Protein AF-A0A8H7VCM9-F1 (afdb_monomer)

InterPro domains:
  IPR021109 Aspartic peptidase domain superfamily [G3DSA:2.40.70.10] (109-205)
  IPR021109 Aspartic peptidase domain superfamily [SSF50630] (111-203)

Sequence (205 aa):
MQLQPA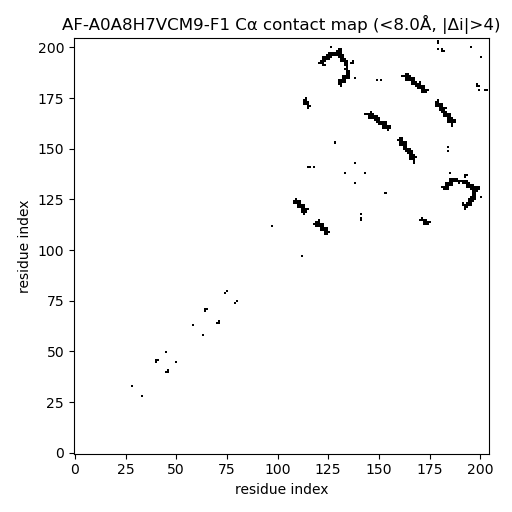KPQSIKLPSTQTKPTESQKMVPVNEQACNAIQEIIKSLKYSLTEDVTNRKENITIGQLLKTNPRMHGNLIKHKIQSYLIEPTKSGFSLADLNIANNHENLFNTTCAKIIIDNKAIHCLIDCGPSECILNRKTKEILGLKIDSSSNTIFKLGNNSTAASLVILYNVAITIRNVTIPINAEVLETNPMRLIIGNNWLQKAS

pLDDT: mean 71.73, std 19.61, range [32.44, 94.56]

Mean predicted aligned error: 20.58 Å

Foldseek 3Di:
DDDDDDDDDDDDDDDDDDDDDDPPDPDPDPVVVVVVVVVVCVVVVHDPVCCVVVPDDPDDVVVVCVVPVVVVVVCVVVPPDPPPPPPPCPPDDPVNDCPPPDDDDPDPADWDWKDWLNDIFIEGEDAPDAFKEAEPVLCVVSVADFDAAFQDWDQDPVRDIWGFGGKGFQGFIDDPPDTDGGIYTYTHDDPGRMYHYPRVVVVVD

Radius of gyration: 34.15 Å; Cα contacts (8 Å, |Δi|>4): 227; chains: 1; bounding box: 73×41×102 Å

Solvent-accessible surface area (backbone atoms only — not comparable to full-atom values): 13102 Å² total; per-residue (Å²): 143,85,84,86,86,87,81,94,76,90,80,86,81,82,93,79,90,78,86,95,84,77,86,77,74,76,74,79,74,58,63,69,59,55,50,52,52,49,52,52,37,57,75,67,70,57,53,67,68,57,50,65,72,68,52,84,75,95,72,54,70,74,58,55,35,70,78,36,63,68,60,43,53,51,46,61,72,66,63,72,64,65,90,69,74,72,77,73,83,62,94,68,54,79,84,73,54,86,77,74,90,59,90,90,68,98,60,101,60,63,64,46,76,39,30,44,92,91,41,77,42,66,26,38,63,41,79,82,44,64,55,21,39,32,14,43,68,45,39,60,74,72,62,63,72,85,70,42,81,35,88,51,70,44,77,44,98,83,78,46,75,46,58,29,59,28,33,35,70,63,47,50,41,30,58,91,90,46,72,49,65,34,58,34,35,25,27,79,81,53,98,50,51,25,36,44,9,36,62,51,52,69,72,73,104

Nearest PDB structures (foldseek):
  4rgh-assembly1_A  TM=8.739E-01  e=6.647E-07  Homo sapiens
  5yq8-assembly2_D  TM=8.054E-01  e=6.256E-07  Leishmania major
  1fmb-assembly1_A  TM=8.100E-01  e=4.910E-06  Equine infectious anemia virus
  4z2z-assembly1_B  TM=6.980E-01  e=1.753E-06  Saccharomyces cerevisiae S288C
  7d66-assembly2_I  TM=8.402E-01  e=2.102E-05  Toxoplasma gondii GT1

Structure (mmCIF, N/CA/C/O backbone):
data_AF-A0A8H7VCM9-F1
#
_entry.id   AF-A0A8H7VCM9-F1
#
loop_
_atom_site.group_PDB
_atom_site.id
_atom_site.type_symbol
_atom_site.label_atom_id
_atom_site.label_alt_id
_atom_site.label_comp_id
_atom_site.label_asym_id
_atom_site.label_entity_id
_atom_site.label_seq_id
_atom_site.pdbx_PDB_ins_code
_atom_site.Cartn_x
_atom_site.Cartn_y
_atom_site.Cartn_z
_atom_site.occupancy
_atom_site.B_iso_or_equiv
_atom_site.auth_seq_id
_atom_site.auth_comp_id
_atom_site.auth_asym_id
_atom_site.auth_atom_id
_atom_site.pdbx_PDB_model_num
ATOM 1 N N . MET A 1 1 ? 53.318 -3.523 21.894 1.00 48.09 1 MET A N 1
ATOM 2 C CA . MET A 1 1 ? 52.182 -2.582 21.970 1.00 48.09 1 MET A CA 1
ATOM 3 C C . MET A 1 1 ? 51.062 -3.136 21.105 1.00 48.09 1 MET A C 1
ATOM 5 O O . MET A 1 1 ? 51.078 -2.944 19.903 1.00 48.09 1 MET A O 1
ATOM 9 N N . GLN A 1 2 ? 50.186 -3.936 21.703 1.00 42.75 2 GLN A N 1
ATOM 10 C CA . GLN A 1 2 ? 48.970 -4.505 21.114 1.00 42.75 2 GLN A CA 1
ATOM 11 C C . GLN A 1 2 ? 48.246 -5.194 22.268 1.00 42.75 2 GLN A C 1
ATOM 13 O O . GLN A 1 2 ? 48.885 -5.991 22.940 1.00 42.75 2 GLN A O 1
ATOM 18 N N . LEU A 1 3 ? 46.979 -4.854 22.502 1.00 36.19 3 LEU A N 1
ATOM 19 C CA . LEU A 1 3 ? 45.968 -5.676 23.178 1.00 36.19 3 LEU A CA 1
ATOM 20 C C . LEU A 1 3 ? 44.610 -4.966 22.983 1.00 36.19 3 LEU A C 1
ATOM 22 O O . LEU A 1 3 ? 44.334 -3.940 23.597 1.00 36.19 3 LEU A O 1
ATOM 26 N N . GLN A 1 4 ? 43.788 -5.492 22.075 1.00 39.44 4 GLN A N 1
ATOM 27 C CA . GLN A 1 4 ? 42.319 -5.449 22.172 1.00 39.44 4 GLN A CA 1
ATOM 28 C C . GLN A 1 4 ? 41.873 -6.777 22.830 1.00 39.44 4 GLN A C 1
ATOM 30 O O . GLN A 1 4 ? 42.702 -7.680 22.951 1.00 39.44 4 GLN A O 1
ATOM 35 N N . PRO A 1 5 ? 40.571 -7.062 23.002 1.00 42.91 5 PRO A N 1
ATOM 36 C CA . PRO A 1 5 ? 39.478 -6.370 23.694 1.00 42.91 5 PRO A CA 1
ATOM 37 C C . PRO A 1 5 ? 38.944 -7.253 24.861 1.00 42.91 5 PRO A C 1
ATOM 39 O O . PRO A 1 5 ? 39.343 -8.408 24.990 1.00 42.91 5 PRO A O 1
ATOM 42 N N . ALA A 1 6 ? 37.990 -6.786 25.680 1.00 39.78 6 ALA A N 1
ATOM 43 C CA . ALA A 1 6 ? 37.261 -7.675 26.602 1.00 39.78 6 ALA A CA 1
ATOM 44 C C . ALA A 1 6 ? 35.741 -7.450 26.552 1.00 39.78 6 ALA A C 1
ATOM 46 O O . ALA A 1 6 ? 35.223 -6.377 26.850 1.00 39.78 6 ALA A O 1
ATOM 47 N N . LYS A 1 7 ? 35.053 -8.515 26.136 1.00 39.66 7 LYS A N 1
ATOM 48 C CA . LYS A 1 7 ? 33.603 -8.706 26.055 1.00 39.66 7 LYS A CA 1
ATOM 49 C C . LYS A 1 7 ? 33.076 -9.123 27.442 1.00 39.66 7 LYS A C 1
ATOM 51 O O . LYS A 1 7 ? 33.754 -9.900 28.112 1.00 39.66 7 LYS A O 1
ATOM 56 N N . PRO A 1 8 ? 31.885 -8.677 27.873 1.00 35.06 8 PRO A N 1
ATOM 57 C CA . PRO A 1 8 ? 31.318 -9.085 29.154 1.00 35.06 8 PRO A CA 1
ATOM 58 C C . PRO A 1 8 ? 30.816 -10.535 29.085 1.00 35.06 8 PRO A C 1
ATOM 60 O O . PRO A 1 8 ? 30.031 -10.887 28.201 1.00 35.06 8 PRO A O 1
ATOM 63 N N . GLN A 1 9 ? 31.258 -11.374 30.023 1.00 37.34 9 GLN A N 1
ATOM 64 C CA . GLN A 1 9 ? 30.723 -12.718 30.246 1.00 37.34 9 GLN A CA 1
ATOM 65 C C . GLN A 1 9 ? 30.039 -12.806 31.615 1.00 37.34 9 GLN A C 1
ATOM 67 O O . GLN A 1 9 ? 30.537 -12.325 32.628 1.00 37.34 9 GLN A O 1
ATOM 72 N N . SER A 1 10 ? 28.857 -13.420 31.580 1.00 37.41 10 SER A N 1
ATOM 73 C CA . SER A 1 10 ? 27.929 -13.678 32.680 1.00 37.41 10 SER A CA 1
ATOM 74 C C . SER A 1 10 ? 28.562 -14.508 33.798 1.00 37.41 10 SER A C 1
ATOM 76 O O . SER A 1 10 ? 29.085 -15.589 33.532 1.00 37.41 10 SER A O 1
ATOM 78 N N . ILE A 1 11 ? 28.358 -14.091 35.049 1.00 36.66 11 ILE A N 1
ATOM 79 C CA . ILE A 1 11 ? 28.570 -14.941 36.224 1.00 36.66 11 ILE A CA 1
ATOM 80 C C . ILE A 1 11 ? 27.226 -15.099 36.946 1.00 36.66 11 ILE A C 1
ATOM 82 O O . ILE A 1 11 ? 26.702 -14.155 37.534 1.00 36.66 11 ILE A O 1
ATOM 86 N N . LYS A 1 12 ? 26.663 -16.312 36.882 1.00 36.72 12 LYS A N 1
ATOM 87 C CA . LYS A 1 12 ? 25.635 -16.796 37.814 1.00 36.72 12 LYS A CA 1
ATOM 88 C C . LYS A 1 12 ? 26.312 -17.077 39.155 1.00 36.72 12 LYS A C 1
ATOM 90 O O . LYS A 1 12 ? 27.324 -17.774 39.169 1.00 36.72 12 LYS A O 1
ATOM 95 N N . LEU A 1 13 ? 25.732 -16.610 40.258 1.00 32.81 13 LEU A N 1
ATOM 96 C CA . LEU A 1 13 ? 26.083 -17.086 41.599 1.00 32.81 13 LEU A CA 1
ATOM 97 C C . LEU A 1 13 ? 24.977 -17.980 42.189 1.00 32.81 13 LEU A C 1
ATOM 99 O O . LEU A 1 13 ? 23.822 -17.880 41.771 1.00 32.81 13 LEU A O 1
ATOM 103 N N . PRO A 1 14 ? 25.347 -18.911 43.086 1.00 33.31 14 PRO A N 1
ATOM 104 C CA . PRO A 1 14 ? 24.722 -20.225 43.207 1.00 33.31 14 PRO A CA 1
ATOM 105 C C . PRO A 1 14 ? 23.557 -20.269 44.195 1.00 33.31 14 PRO A C 1
ATOM 107 O O . PRO A 1 14 ? 23.479 -19.497 45.145 1.00 33.31 14 PRO A O 1
ATOM 110 N N . SER A 1 15 ? 22.698 -21.267 43.998 1.00 36.53 15 SER A N 1
ATOM 111 C CA . SER A 1 15 ? 21.720 -21.748 44.969 1.00 36.53 15 SER A CA 1
ATOM 112 C C . SER A 1 15 ? 22.407 -22.349 46.200 1.00 36.53 15 SER A C 1
ATOM 114 O O . SER A 1 15 ? 23.095 -23.364 46.082 1.00 36.53 15 SER A O 1
ATOM 116 N N . THR A 1 16 ? 22.148 -21.798 47.381 1.00 34.81 16 THR A N 1
ATOM 117 C CA . THR A 1 16 ? 22.455 -22.437 48.666 1.00 34.81 16 THR A CA 1
ATOM 118 C C . THR A 1 16 ? 21.164 -22.709 49.429 1.00 34.81 16 THR A C 1
ATOM 120 O O . THR A 1 16 ? 20.528 -21.810 49.971 1.00 34.81 16 THR A O 1
ATOM 123 N N . GLN A 1 17 ? 20.775 -23.984 49.478 1.00 35.66 17 GLN A N 1
ATOM 124 C CA . GLN A 1 17 ? 19.961 -24.514 50.565 1.00 35.66 17 GLN A CA 1
ATOM 125 C C . GLN A 1 17 ? 20.912 -25.002 51.661 1.00 35.66 17 GLN A C 1
ATOM 127 O O . GLN A 1 17 ? 21.663 -25.947 51.432 1.00 35.66 17 GLN A O 1
ATOM 132 N N . THR A 1 18 ? 20.844 -24.415 52.855 1.00 37.25 18 THR A N 1
ATOM 133 C CA . THR A 1 18 ? 21.385 -25.015 54.084 1.00 37.25 18 THR A CA 1
ATOM 134 C C . THR A 1 18 ? 20.469 -24.713 55.275 1.00 37.25 18 THR A C 1
ATOM 136 O O . THR A 1 18 ? 20.151 -23.564 55.547 1.00 37.25 18 THR A O 1
ATOM 139 N N . LYS A 1 19 ? 20.046 -25.822 55.895 1.00 32.44 19 LYS A N 1
ATOM 140 C CA . LYS A 1 19 ? 19.235 -26.146 57.089 1.00 32.44 19 LYS A CA 1
ATOM 141 C C . LYS A 1 19 ? 18.961 -25.109 58.215 1.00 32.44 19 LYS A C 1
ATOM 143 O O . LYS A 1 19 ? 19.720 -24.168 58.399 1.00 32.44 19 LYS A O 1
ATOM 148 N N . PRO A 1 20 ? 17.900 -25.353 59.027 1.00 42.25 20 PRO A N 1
ATOM 149 C CA . PRO A 1 20 ? 17.363 -24.429 60.028 1.00 42.25 20 PRO A CA 1
ATOM 150 C C . PRO A 1 20 ? 18.008 -24.610 61.409 1.00 42.25 20 PRO A C 1
ATOM 152 O O . PRO A 1 20 ? 18.021 -25.725 61.914 1.00 42.25 20 PRO A O 1
ATOM 155 N N . THR A 1 21 ? 18.487 -23.535 62.038 1.00 33.00 21 THR A N 1
ATOM 156 C CA . THR A 1 21 ? 18.731 -23.348 63.493 1.00 33.00 21 THR A CA 1
ATOM 157 C C . THR A 1 21 ? 19.082 -21.855 63.625 1.00 33.00 21 THR A C 1
ATOM 159 O O . THR A 1 21 ? 19.941 -21.388 62.892 1.00 33.00 21 THR A O 1
ATOM 162 N N . GLU A 1 22 ? 18.376 -20.981 64.341 1.00 34.59 22 GLU A N 1
ATOM 163 C CA . GLU A 1 22 ? 18.205 -20.937 65.792 1.00 34.59 22 GLU A CA 1
ATOM 164 C C . GLU A 1 22 ? 17.117 -19.880 66.084 1.00 34.59 22 GLU A C 1
ATOM 166 O O . GLU A 1 22 ? 17.155 -18.777 65.531 1.00 34.59 22 GLU A O 1
ATOM 171 N N . SER A 1 23 ? 16.110 -20.198 66.903 1.00 41.50 23 SER A N 1
ATOM 172 C CA . SER A 1 23 ? 15.112 -19.213 67.331 1.00 41.50 23 SER A CA 1
ATOM 173 C C . SER A 1 23 ? 15.806 -18.099 68.110 1.00 41.50 23 SER A C 1
ATOM 175 O O . SER A 1 23 ? 16.196 -18.296 69.261 1.00 41.50 23 SER A O 1
ATOM 177 N N . GLN A 1 24 ? 15.925 -16.915 67.509 1.00 50.25 24 GLN A N 1
ATOM 178 C CA . GLN A 1 24 ? 16.230 -15.702 68.255 1.00 50.25 24 GLN A CA 1
ATOM 179 C C . GLN A 1 24 ? 15.126 -15.528 69.304 1.00 50.25 24 GLN A C 1
ATOM 181 O O . GLN A 1 24 ? 13.986 -15.201 68.974 1.00 50.25 24 GLN A O 1
ATOM 186 N N . LYS A 1 25 ? 15.439 -15.808 70.574 1.00 46.53 25 LYS A N 1
ATOM 187 C CA . LYS A 1 25 ? 14.576 -15.423 71.691 1.00 46.53 25 LYS A CA 1
ATOM 188 C C . LYS A 1 25 ? 14.374 -13.913 71.592 1.00 46.53 25 LYS A C 1
ATOM 190 O O . LYS A 1 25 ? 15.347 -13.165 71.662 1.00 46.53 25 LYS A O 1
ATOM 195 N N . MET A 1 26 ? 13.124 -13.478 71.422 1.00 50.16 26 MET A N 1
ATOM 196 C CA . MET A 1 26 ? 12.753 -12.077 71.598 1.00 50.16 26 MET A CA 1
ATOM 197 C C . MET A 1 26 ? 13.264 -11.634 72.969 1.00 50.16 26 MET A C 1
ATOM 199 O O . MET A 1 26 ? 12.915 -12.233 73.987 1.00 50.16 26 MET A O 1
ATOM 203 N N . VAL A 1 27 ? 14.114 -10.610 72.990 1.00 58.62 27 VAL A N 1
ATOM 204 C CA . VAL A 1 27 ? 14.436 -9.895 74.226 1.00 58.62 27 VAL A CA 1
ATOM 205 C C . VAL A 1 27 ? 13.099 -9.442 74.826 1.00 58.62 27 VAL A C 1
ATOM 207 O O . VAL A 1 27 ? 12.282 -8.899 74.074 1.00 58.62 27 VAL A O 1
ATOM 210 N N . PRO A 1 28 ? 12.815 -9.693 76.119 1.00 57.12 28 PRO A N 1
ATOM 211 C CA . PRO A 1 28 ? 11.568 -9.242 76.712 1.00 57.12 28 PRO A CA 1
ATOM 212 C C . PRO A 1 28 ? 11.528 -7.722 76.594 1.00 57.12 28 PRO A C 1
ATOM 214 O O . PRO A 1 28 ? 12.415 -7.019 77.081 1.00 57.12 28 PRO A O 1
ATOM 217 N N . VAL A 1 29 ? 10.526 -7.224 75.873 1.00 61.41 29 VAL A N 1
ATOM 218 C CA . VAL A 1 29 ? 10.267 -5.793 75.765 1.00 61.41 29 VAL A CA 1
ATOM 219 C C . VAL A 1 29 ? 10.076 -5.284 77.188 1.00 61.41 29 VAL A C 1
ATOM 221 O O . VAL A 1 29 ? 9.215 -5.785 77.907 1.00 61.41 29 VAL A O 1
ATOM 224 N N . ASN A 1 30 ? 10.911 -4.336 77.618 1.00 71.19 30 ASN A N 1
ATOM 225 C CA . ASN A 1 30 ? 10.772 -3.731 78.935 1.00 71.19 30 ASN A CA 1
ATOM 226 C C . ASN A 1 30 ? 9.406 -3.027 79.001 1.00 71.19 30 ASN A C 1
ATOM 228 O O . ASN A 1 30 ? 9.209 -1.963 78.410 1.00 71.19 30 ASN A O 1
ATOM 232 N N . GLU A 1 31 ? 8.463 -3.652 79.701 1.00 62.12 31 GLU A N 1
ATOM 233 C CA . GLU A 1 31 ? 7.065 -3.231 79.814 1.00 62.12 31 GLU A CA 1
ATOM 234 C C . GLU A 1 31 ? 6.950 -1.808 80.381 1.00 62.12 31 GLU A C 1
ATOM 236 O O . GLU A 1 31 ? 6.134 -1.011 79.924 1.00 62.12 31 GLU A O 1
ATOM 241 N N . GLN A 1 32 ? 7.851 -1.438 81.297 1.00 64.56 32 GLN A N 1
ATOM 242 C CA . GLN A 1 32 ? 7.912 -0.097 81.884 1.00 64.56 32 GLN A CA 1
ATOM 243 C C . GLN A 1 32 ? 8.332 0.957 80.853 1.00 64.56 32 GLN A C 1
ATOM 245 O O . GLN A 1 32 ? 7.780 2.056 80.835 1.00 64.56 32 GLN A O 1
ATOM 250 N N . ALA A 1 33 ? 9.264 0.618 79.958 1.00 64.69 33 ALA A N 1
ATOM 251 C CA . ALA A 1 33 ? 9.693 1.512 78.886 1.00 64.69 33 ALA A CA 1
ATOM 252 C C . ALA A 1 33 ? 8.594 1.695 77.824 1.00 64.69 33 ALA A C 1
ATOM 254 O O . ALA A 1 33 ? 8.363 2.815 77.375 1.00 64.69 33 ALA A O 1
ATOM 255 N N . CYS A 1 34 ? 7.864 0.630 77.469 1.00 62.62 34 CYS A N 1
ATOM 256 C CA . CYS A 1 34 ? 6.702 0.735 76.577 1.00 62.62 34 CYS A CA 1
ATOM 257 C C . CYS A 1 34 ? 5.580 1.587 77.179 1.00 62.62 34 CYS A C 1
ATOM 259 O O . CYS A 1 34 ? 5.013 2.426 76.479 1.00 62.62 34 CYS A O 1
ATOM 261 N N . ASN A 1 35 ? 5.298 1.427 78.474 1.00 71.62 35 ASN A N 1
ATOM 262 C CA . ASN A 1 35 ? 4.273 2.210 79.163 1.00 71.62 35 ASN A CA 1
ATOM 263 C C . ASN A 1 35 ? 4.664 3.693 79.274 1.00 71.62 35 ASN A C 1
ATOM 265 O O . ASN A 1 35 ? 3.834 4.563 79.019 1.00 71.62 35 ASN A O 1
ATOM 269 N N . ALA A 1 36 ? 5.935 3.999 79.559 1.00 72.75 36 ALA A N 1
ATOM 270 C CA . ALA A 1 36 ? 6.435 5.375 79.583 1.00 72.75 36 ALA A CA 1
ATOM 271 C C . ALA A 1 36 ? 6.352 6.050 78.201 1.00 72.75 36 ALA A C 1
ATOM 273 O O . ALA A 1 36 ? 5.917 7.195 78.093 1.00 72.75 36 ALA A O 1
ATOM 274 N N . ILE A 1 37 ? 6.705 5.331 77.130 1.00 69.00 37 ILE A N 1
ATOM 275 C CA . ILE A 1 37 ? 6.584 5.825 75.750 1.00 69.00 37 ILE A CA 1
ATOM 276 C C . ILE A 1 37 ? 5.112 6.053 75.378 1.00 69.00 37 ILE A C 1
ATOM 278 O O . ILE A 1 37 ? 4.795 7.059 74.746 1.00 69.00 37 ILE A O 1
ATOM 282 N N . GLN A 1 38 ? 4.197 5.174 75.798 1.00 67.75 38 GLN A N 1
ATOM 283 C CA . GLN A 1 38 ? 2.761 5.350 75.557 1.00 67.75 38 GLN A CA 1
ATOM 284 C C . GLN A 1 38 ? 2.190 6.578 76.271 1.00 67.75 38 GLN A C 1
ATOM 286 O O . GLN A 1 38 ? 1.413 7.314 75.668 1.00 67.75 38 GLN A O 1
ATOM 291 N N . GLU A 1 39 ? 2.575 6.831 77.523 1.00 72.44 39 GLU A N 1
ATOM 292 C CA . GLU A 1 39 ? 2.150 8.027 78.263 1.00 72.44 39 GLU A CA 1
ATOM 293 C C . GLU A 1 39 ? 2.667 9.316 77.603 1.00 72.44 39 GLU A C 1
ATOM 295 O O . GLU A 1 39 ? 1.912 10.276 77.435 1.00 72.44 39 GLU A O 1
ATOM 300 N N . ILE A 1 40 ? 3.915 9.312 77.122 1.00 73.25 40 ILE A N 1
ATOM 301 C CA . ILE A 1 40 ? 4.485 10.424 76.348 1.00 73.25 40 ILE A CA 1
ATOM 302 C C . ILE A 1 40 ? 3.693 10.644 75.049 1.00 73.25 40 ILE A C 1
ATOM 304 O O . ILE A 1 40 ? 3.271 11.767 74.780 1.00 73.25 40 ILE A O 1
ATOM 308 N N . ILE A 1 41 ? 3.408 9.591 74.274 1.00 65.31 41 ILE A N 1
ATOM 309 C CA . ILE A 1 41 ? 2.606 9.678 73.038 1.00 65.31 41 ILE A CA 1
ATOM 310 C C . ILE A 1 41 ? 1.195 10.229 73.315 1.00 65.31 41 ILE A C 1
ATOM 312 O O . ILE A 1 41 ? 0.727 11.106 72.584 1.00 65.31 41 ILE A O 1
ATOM 316 N N . LYS A 1 42 ? 0.536 9.778 74.393 1.00 70.06 42 LYS A N 1
ATOM 317 C CA . LYS A 1 42 ? -0.775 10.301 74.819 1.00 70.06 42 LYS A CA 1
ATOM 318 C C . LYS A 1 42 ? -0.698 11.787 75.180 1.00 70.06 42 LYS A C 1
ATOM 320 O O . LYS A 1 42 ? -1.555 12.557 74.750 1.00 70.06 42 LYS A O 1
ATOM 325 N N . SER A 1 43 ? 0.333 12.204 75.922 1.00 75.19 43 SER A N 1
ATOM 326 C CA . SER A 1 43 ? 0.547 13.613 76.290 1.00 75.19 43 SER A CA 1
ATOM 327 C C . SER A 1 43 ? 0.801 14.519 75.080 1.00 75.19 43 SER A C 1
ATOM 329 O O . SER A 1 43 ? 0.347 15.661 75.053 1.00 75.19 43 SER A O 1
ATOM 331 N N . LEU A 1 44 ? 1.447 13.982 74.041 1.00 72.88 44 LEU A N 1
ATOM 332 C CA . LEU A 1 44 ? 1.702 14.666 72.774 1.00 72.88 44 LEU A CA 1
ATOM 333 C C . LEU A 1 44 ? 0.455 14.742 71.878 1.00 72.88 44 LEU A C 1
ATOM 335 O O . LEU A 1 44 ? 0.524 15.327 70.799 1.00 72.88 44 LEU A O 1
ATOM 339 N N . LYS A 1 45 ? -0.678 14.157 72.307 1.00 73.12 45 LYS A N 1
ATOM 340 C CA . LYS A 1 45 ? -1.922 14.023 71.526 1.00 73.12 45 LYS A CA 1
ATOM 341 C C . LYS A 1 45 ? -1.678 13.451 70.124 1.00 73.12 45 LYS A C 1
ATOM 343 O O . LYS A 1 45 ? -2.409 13.757 69.187 1.00 73.12 45 LYS A O 1
ATOM 348 N N . TYR A 1 46 ? -0.638 12.633 69.977 1.00 73.50 46 TYR A N 1
ATOM 349 C CA . TYR A 1 46 ? -0.255 12.056 68.700 1.00 73.50 46 TYR A CA 1
ATOM 350 C C . TYR A 1 46 ? -0.905 10.686 68.548 1.00 73.50 46 TYR A C 1
ATOM 352 O O . TYR A 1 46 ? -0.587 9.745 69.275 1.00 73.50 46 TYR A O 1
ATOM 360 N N . SER A 1 47 ? -1.818 10.565 67.590 1.00 74.50 47 SER A N 1
ATOM 361 C CA . SER A 1 47 ? -2.426 9.288 67.234 1.00 74.50 47 SER A CA 1
ATOM 362 C C . SER A 1 47 ? -1.670 8.681 66.056 1.00 74.50 47 SER A C 1
ATOM 364 O O . SER A 1 47 ? -1.784 9.145 64.923 1.00 74.50 47 SER A O 1
ATOM 366 N N . LEU A 1 48 ? -0.904 7.615 66.314 1.00 74.94 48 LEU A N 1
ATOM 367 C CA . LEU A 1 48 ? -0.213 6.857 65.263 1.00 74.94 48 LEU A CA 1
ATOM 368 C C . LEU A 1 48 ? -1.210 6.309 64.229 1.00 74.94 48 LEU A C 1
ATOM 370 O O . LEU A 1 48 ? -0.917 6.275 63.039 1.00 74.94 48 LEU A O 1
ATOM 374 N N . THR A 1 49 ? -2.404 5.912 64.677 1.00 77.00 49 THR A N 1
ATOM 375 C CA . THR A 1 49 ? -3.472 5.435 63.795 1.00 77.00 49 THR A CA 1
ATOM 376 C C . THR A 1 49 ? -3.929 6.535 62.845 1.00 77.00 49 THR A C 1
ATOM 378 O O . THR A 1 49 ? -4.077 6.273 61.656 1.00 77.00 49 THR A O 1
ATOM 381 N N . GLU A 1 50 ? -4.115 7.764 63.331 1.00 79.62 50 GLU A N 1
ATOM 382 C CA . GLU A 1 50 ? -4.491 8.897 62.477 1.00 79.62 50 GLU A CA 1
ATOM 383 C C . GLU A 1 50 ? -3.359 9.298 61.538 1.00 79.62 50 GLU A C 1
ATOM 385 O O . GLU A 1 50 ? -3.616 9.561 60.371 1.00 79.62 50 GLU A O 1
ATOM 390 N N . ASP A 1 51 ? -2.113 9.301 62.009 1.00 79.62 51 ASP A N 1
ATOM 391 C CA . ASP A 1 51 ? -0.951 9.598 61.172 1.00 79.62 51 ASP A CA 1
ATOM 392 C C . ASP A 1 51 ? -0.800 8.573 60.042 1.00 79.62 51 ASP A C 1
ATOM 394 O O . ASP A 1 51 ? -0.739 8.956 58.881 1.00 79.62 51 ASP A O 1
ATOM 398 N N . VAL A 1 52 ? -0.835 7.271 60.338 1.00 79.06 52 VAL A N 1
ATOM 399 C CA . VAL A 1 52 ? -0.748 6.224 59.307 1.00 79.06 52 VAL A CA 1
ATOM 400 C C . VAL A 1 52 ? -1.952 6.264 58.365 1.00 79.06 52 VAL A C 1
ATOM 402 O O . VAL A 1 52 ? -1.779 6.114 57.159 1.00 79.06 52 VAL A O 1
ATOM 405 N N . THR A 1 53 ? -3.158 6.514 58.884 1.00 78.69 53 THR A N 1
ATOM 406 C CA . THR A 1 53 ? -4.379 6.586 58.061 1.00 78.69 53 THR A CA 1
ATOM 407 C C . THR A 1 53 ? -4.389 7.816 57.149 1.00 78.69 53 THR A C 1
ATOM 409 O O . THR A 1 53 ? -4.853 7.732 56.015 1.00 78.69 53 THR A O 1
ATOM 412 N N . ASN A 1 54 ? -3.867 8.954 57.618 1.00 80.31 54 ASN A N 1
ATOM 413 C CA . ASN A 1 54 ? -3.872 10.224 56.885 1.00 80.31 54 ASN A CA 1
ATOM 414 C C . ASN A 1 54 ? -2.562 10.496 56.128 1.00 80.31 54 ASN A C 1
ATOM 416 O O . ASN A 1 54 ? -2.436 11.523 55.452 1.00 80.31 54 ASN A O 1
ATOM 420 N N . ARG A 1 55 ? -1.575 9.599 56.217 1.00 80.75 55 ARG A N 1
ATOM 421 C CA . ARG A 1 55 ? -0.313 9.725 55.492 1.00 80.75 55 ARG A CA 1
ATOM 422 C C . ARG A 1 55 ? -0.570 9.610 53.995 1.00 80.75 55 ARG A C 1
ATOM 424 O O . ARG A 1 55 ? -1.075 8.608 53.497 1.00 80.75 55 ARG A O 1
ATOM 431 N N . LYS A 1 56 ? -0.168 10.638 53.248 1.00 79.19 56 LYS A N 1
ATOM 432 C CA . LYS A 1 56 ? -0.218 10.617 51.786 1.00 79.19 56 LYS A CA 1
ATOM 433 C C . LYS A 1 56 ? 0.828 9.638 51.255 1.00 79.19 56 LYS A C 1
ATOM 435 O O . LYS A 1 56 ? 2.018 9.947 51.244 1.00 79.19 56 LYS A O 1
ATOM 440 N N . GLU A 1 57 ? 0.388 8.469 50.809 1.00 79.44 57 GLU A N 1
ATOM 441 C CA . GLU A 1 57 ? 1.277 7.494 50.183 1.00 79.44 57 GLU A CA 1
ATOM 442 C C . GLU A 1 57 ? 1.536 7.810 48.703 1.00 79.44 57 GLU A C 1
ATOM 444 O O . GLU A 1 57 ? 0.670 8.315 47.987 1.00 79.44 57 GLU A O 1
ATOM 449 N N . ASN A 1 58 ? 2.741 7.477 48.231 1.00 76.69 58 ASN A N 1
ATOM 450 C CA . ASN A 1 58 ? 3.129 7.572 46.825 1.00 76.69 58 ASN A CA 1
ATOM 451 C C . ASN A 1 58 ? 3.059 6.187 46.165 1.00 76.69 58 ASN A C 1
ATOM 453 O O . ASN A 1 58 ? 4.078 5.596 45.811 1.00 76.69 58 ASN A O 1
ATOM 457 N N . ILE A 1 59 ? 1.850 5.636 46.073 1.00 83.38 59 ILE A N 1
ATOM 458 C CA . ILE A 1 59 ? 1.600 4.342 45.433 1.00 83.38 59 ILE A CA 1
ATOM 459 C C . ILE A 1 59 ? 1.056 4.535 44.023 1.00 83.38 59 ILE A C 1
ATOM 461 O O . ILE A 1 59 ? 0.283 5.451 43.742 1.00 83.38 59 ILE A O 1
ATOM 465 N N . THR A 1 60 ? 1.425 3.627 43.122 1.00 78.25 60 THR A N 1
ATOM 466 C CA . THR A 1 60 ? 0.835 3.616 41.779 1.00 78.25 60 THR A CA 1
ATOM 467 C C . THR A 1 60 ? -0.542 2.951 41.834 1.00 78.25 60 THR A C 1
ATOM 469 O O . THR A 1 60 ? -0.717 1.963 42.549 1.00 78.25 60 THR A O 1
ATOM 472 N N . ILE A 1 61 ? -1.504 3.399 41.016 1.00 74.00 61 ILE A N 1
ATOM 473 C CA . ILE A 1 61 ? -2.839 2.769 40.915 1.00 74.00 61 ILE A CA 1
ATOM 474 C C . ILE A 1 61 ? -2.718 1.255 40.673 1.00 74.00 61 ILE A C 1
ATOM 476 O O . ILE A 1 61 ? -3.413 0.468 41.304 1.00 74.00 61 ILE A O 1
ATOM 480 N N . GLY A 1 62 ? -1.773 0.814 39.837 1.00 73.56 62 GLY A N 1
ATOM 481 C CA . GLY A 1 62 ? -1.545 -0.613 39.588 1.00 73.56 62 GLY A CA 1
ATOM 482 C C . GLY A 1 62 ? -1.122 -1.420 40.825 1.00 73.56 62 GLY A C 1
ATOM 483 O O . GLY A 1 62 ? -1.437 -2.603 40.912 1.00 73.56 62 GLY A O 1
ATOM 484 N N . GLN A 1 63 ? -0.436 -0.809 41.795 1.00 78.88 63 GLN A N 1
ATOM 485 C CA . GLN A 1 63 ? -0.087 -1.461 43.063 1.00 78.88 63 GLN A CA 1
ATOM 486 C C . GLN A 1 63 ? -1.296 -1.507 44.003 1.00 78.88 63 GLN A C 1
ATOM 488 O O . GLN A 1 63 ? -1.561 -2.554 44.587 1.00 78.88 63 GLN A O 1
ATOM 493 N N . LEU A 1 64 ? -2.085 -0.428 44.056 1.00 79.81 64 LEU A N 1
ATOM 494 C CA . LEU 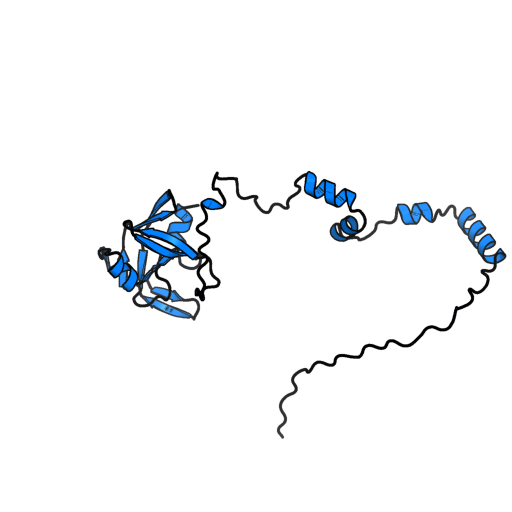A 1 64 ? -3.345 -0.374 44.806 1.00 79.81 64 LEU A CA 1
ATOM 495 C C . LEU A 1 64 ? -4.369 -1.417 44.315 1.00 79.81 64 LEU A C 1
ATOM 497 O O . LEU A 1 64 ? -5.084 -2.033 45.102 1.00 79.81 64 LEU A O 1
ATOM 501 N N . LEU A 1 65 ? -4.428 -1.666 43.005 1.00 75.88 65 LEU A N 1
ATOM 502 C CA . LEU A 1 65 ? -5.331 -2.671 42.431 1.00 75.88 65 LEU A CA 1
ATOM 503 C C . LEU A 1 65 ? -4.896 -4.109 42.704 1.00 75.88 65 LEU A C 1
ATOM 505 O O . LEU A 1 65 ? -5.746 -4.994 42.788 1.00 75.88 65 LEU A O 1
ATOM 509 N N . LYS A 1 66 ? -3.592 -4.349 42.873 1.00 78.81 66 LYS A N 1
ATOM 510 C CA . LYS A 1 66 ? -3.072 -5.662 43.278 1.00 78.81 66 LYS A CA 1
ATOM 511 C C . LYS A 1 66 ? -3.404 -5.979 44.734 1.00 78.81 66 LYS A C 1
ATOM 513 O O . LYS A 1 66 ? -3.648 -7.138 45.048 1.00 78.81 66 LYS A O 1
ATOM 518 N N . THR A 1 67 ? -3.429 -4.972 45.608 1.00 79.06 67 THR A N 1
ATOM 519 C CA . THR A 1 67 ? -3.765 -5.155 47.026 1.00 79.06 67 THR A CA 1
ATOM 520 C C . THR A 1 67 ? -5.273 -5.252 47.269 1.00 79.06 67 THR A C 1
ATOM 522 O O . THR A 1 67 ? -5.681 -5.931 48.208 1.00 79.06 67 THR A O 1
ATOM 525 N N . ASN A 1 68 ? -6.115 -4.657 46.409 1.00 77.62 68 ASN A N 1
ATOM 526 C CA . ASN A 1 68 ? -7.578 -4.754 46.498 1.00 77.62 68 ASN A CA 1
ATOM 527 C C . ASN A 1 68 ? -8.239 -5.314 45.211 1.00 77.62 68 ASN A C 1
ATOM 529 O O . ASN A 1 68 ? -8.680 -4.549 44.343 1.00 77.62 68 ASN A O 1
ATOM 533 N N . PRO A 1 69 ? -8.419 -6.649 45.111 1.00 72.94 69 PRO A N 1
ATOM 534 C CA . PRO A 1 69 ? -8.990 -7.307 43.929 1.00 72.94 69 PRO A CA 1
ATOM 535 C C . PRO A 1 69 ? -10.433 -6.895 43.587 1.00 72.94 69 PRO A C 1
ATOM 537 O O . PRO A 1 69 ? -10.847 -6.985 42.430 1.00 72.94 69 PRO A O 1
ATOM 540 N N . ARG A 1 70 ? -11.220 -6.419 44.565 1.00 75.50 70 ARG A N 1
ATOM 541 C CA . ARG A 1 70 ? -12.606 -5.971 44.326 1.00 75.50 70 ARG A CA 1
ATOM 542 C C . ARG A 1 70 ? -12.655 -4.679 43.511 1.00 75.50 70 ARG A C 1
ATOM 544 O O . ARG A 1 70 ? -13.525 -4.532 42.654 1.00 75.50 70 ARG A O 1
ATOM 551 N N . MET A 1 71 ? -11.709 -3.765 43.734 1.00 66.88 71 MET A N 1
ATOM 552 C CA . MET A 1 71 ? -11.617 -2.523 42.957 1.00 66.88 71 MET A CA 1
ATOM 553 C C . MET A 1 71 ? -11.197 -2.790 41.510 1.00 66.88 71 MET A C 1
ATOM 555 O O . MET A 1 71 ? -11.737 -2.176 40.592 1.00 66.88 71 MET A O 1
ATOM 559 N N . HIS A 1 72 ? -10.312 -3.767 41.298 1.00 67.94 72 HIS A N 1
ATOM 560 C CA . HIS A 1 72 ? -9.935 -4.232 39.964 1.00 67.94 72 HIS A CA 1
ATOM 561 C C . HIS A 1 72 ? -11.152 -4.752 39.176 1.00 67.94 72 HIS A C 1
ATOM 563 O O . HIS A 1 72 ? -11.355 -4.375 38.022 1.00 67.94 72 HIS A O 1
ATOM 569 N N . GLY A 1 73 ? -12.018 -5.546 39.819 1.00 64.44 73 GLY A N 1
ATOM 570 C CA . GLY A 1 73 ? -13.255 -6.046 39.208 1.00 64.44 73 GLY A CA 1
ATOM 571 C C . GLY A 1 73 ? -14.229 -4.938 38.791 1.00 64.44 73 GLY A C 1
ATOM 572 O O . GLY A 1 73 ? -14.799 -5.006 37.705 1.00 64.44 73 GLY A O 1
ATOM 573 N N . ASN A 1 74 ? -14.380 -3.887 39.604 1.00 66.88 74 ASN A N 1
ATOM 574 C CA . ASN A 1 74 ? -15.254 -2.755 39.277 1.00 66.88 74 ASN A CA 1
ATOM 575 C C . ASN A 1 74 ? -14.706 -1.887 38.133 1.00 66.88 74 ASN A C 1
ATOM 577 O O . ASN A 1 74 ? -15.482 -1.449 37.289 1.00 66.88 74 ASN A O 1
ATOM 581 N N . LEU A 1 75 ? -13.388 -1.685 38.050 1.00 64.25 75 LEU A N 1
ATOM 582 C CA . LEU A 1 75 ? -12.766 -0.957 36.934 1.00 64.25 75 LEU A CA 1
ATOM 583 C C . LEU A 1 75 ? -12.959 -1.675 35.595 1.00 64.25 75 LEU A C 1
ATOM 585 O O . LEU A 1 75 ? -13.298 -1.040 34.598 1.00 64.25 75 LEU A O 1
ATOM 589 N N . ILE A 1 76 ? -12.812 -3.004 35.594 1.00 63.50 76 ILE A N 1
ATOM 590 C CA . ILE A 1 76 ? -13.093 -3.837 34.418 1.00 63.50 76 ILE A CA 1
ATOM 591 C C . ILE A 1 76 ? -14.589 -3.792 34.077 1.00 63.50 76 ILE A C 1
ATOM 593 O O . ILE A 1 76 ? -14.955 -3.604 32.917 1.00 63.50 76 ILE A O 1
ATOM 597 N N . LYS A 1 77 ? -15.466 -3.918 35.082 1.00 66.25 77 LYS A N 1
ATOM 598 C CA . LYS A 1 77 ? -16.926 -3.927 34.900 1.00 66.25 77 LYS A CA 1
ATOM 599 C C . LYS A 1 77 ? -17.461 -2.615 34.320 1.00 66.25 77 LYS A C 1
ATOM 601 O O . LYS A 1 77 ? -18.381 -2.648 33.508 1.00 66.25 77 LYS A O 1
ATOM 606 N N . HIS A 1 78 ? -16.886 -1.479 34.710 1.00 64.94 78 HIS A N 1
ATOM 607 C CA . HIS A 1 78 ? -17.300 -0.158 34.234 1.00 64.94 78 HIS A CA 1
ATOM 608 C C . HIS A 1 78 ? -16.635 0.278 32.924 1.00 64.94 78 HIS A C 1
ATOM 610 O O . HIS A 1 78 ? -16.830 1.422 32.522 1.00 64.94 78 HIS A O 1
ATOM 616 N N . LYS A 1 79 ? -15.895 -0.612 32.241 1.00 56.19 79 LYS A N 1
ATOM 617 C CA . LYS A 1 79 ? -15.247 -0.323 30.953 1.00 56.19 79 LYS A CA 1
ATOM 618 C C . LYS A 1 79 ? -14.524 1.026 30.942 1.00 56.19 79 LYS A C 1
ATOM 620 O O . LYS A 1 79 ? -14.585 1.761 29.960 1.00 56.19 79 LYS A O 1
ATOM 625 N N . ILE A 1 80 ? -13.785 1.344 32.007 1.00 55.97 80 ILE A N 1
ATOM 626 C CA . ILE A 1 80 ? -12.759 2.389 31.915 1.00 55.97 80 ILE A CA 1
ATOM 627 C C . ILE A 1 80 ? -11.582 1.762 31.162 1.00 55.97 80 ILE A C 1
ATOM 629 O O . ILE A 1 80 ? -10.506 1.517 31.700 1.00 55.97 80 ILE A O 1
ATOM 633 N N . GLN A 1 81 ? -11.837 1.388 29.912 1.00 52.22 81 GLN A N 1
ATOM 634 C CA . GLN A 1 81 ? -10.800 1.137 28.943 1.00 52.22 81 GLN A CA 1
ATOM 635 C C . GLN A 1 81 ? -10.118 2.483 28.743 1.00 52.22 81 GLN A C 1
ATOM 637 O O . GLN A 1 81 ? -10.768 3.510 28.544 1.00 52.22 81 GLN A O 1
ATOM 642 N N . SER A 1 82 ? -8.793 2.485 28.853 1.00 48.16 82 SER A N 1
ATOM 643 C CA . SER A 1 82 ? -7.965 3.549 28.294 1.00 48.16 82 SER A CA 1
ATOM 644 C C . SER A 1 82 ? -8.530 3.973 26.937 1.00 48.16 82 SER A C 1
ATOM 646 O O . SER A 1 82 ? -8.983 3.100 26.202 1.00 48.16 82 SER A O 1
ATOM 648 N N . TYR A 1 83 ? -8.424 5.255 26.583 1.00 46.91 83 TYR A N 1
ATOM 649 C CA . TYR A 1 83 ? -8.706 5.840 25.258 1.00 46.91 83 TYR A CA 1
ATOM 650 C C . TYR A 1 83 ? -7.940 5.191 24.072 1.00 46.91 83 TYR A C 1
ATOM 652 O O . TYR A 1 83 ? -7.737 5.808 23.031 1.00 46.91 83 TYR A O 1
ATOM 660 N N . LEU A 1 84 ? -7.509 3.936 24.182 1.00 43.09 84 LEU A N 1
ATOM 661 C CA . LEU A 1 84 ? -7.431 3.039 23.046 1.00 43.09 84 LEU A CA 1
ATOM 662 C C . LEU A 1 84 ? -8.848 2.912 22.496 1.00 43.09 84 LEU A C 1
ATOM 664 O O . LEU A 1 84 ? -9.672 2.182 23.038 1.00 43.09 84 LEU A O 1
ATOM 668 N N . ILE A 1 85 ? -9.103 3.714 21.466 1.00 42.56 85 ILE A N 1
ATOM 669 C CA . ILE A 1 85 ? -10.183 3.597 20.493 1.00 42.56 85 ILE A CA 1
ATOM 670 C C . ILE A 1 85 ? -10.652 2.138 20.467 1.00 42.56 85 ILE A C 1
ATOM 672 O O . ILE A 1 85 ? -9.960 1.278 19.921 1.00 42.56 85 ILE A O 1
ATOM 676 N N . GLU A 1 86 ? -11.798 1.833 21.089 1.00 47.12 86 GLU A N 1
ATOM 677 C CA . GLU A 1 86 ? -12.486 0.602 20.723 1.00 47.12 86 GLU A CA 1
ATOM 678 C C . GLU A 1 86 ? -12.795 0.788 19.237 1.00 47.12 86 GLU A C 1
ATOM 680 O O . GLU A 1 86 ? -13.449 1.783 18.898 1.00 47.12 86 GLU A O 1
ATOM 685 N N . PRO A 1 87 ? -12.290 -0.075 18.333 1.00 45.91 87 PRO A N 1
ATOM 686 C CA . PRO A 1 87 ? -12.686 0.009 16.945 1.00 45.91 87 PRO A CA 1
ATOM 687 C C . PRO A 1 87 ? -14.205 -0.042 16.961 1.00 45.91 87 PRO A C 1
ATOM 689 O O . PRO A 1 87 ? -14.805 -0.981 17.494 1.00 45.91 87 PRO A O 1
ATOM 692 N N . THR A 1 88 ? -14.815 1.038 16.475 1.00 40.81 88 THR A N 1
ATOM 693 C CA . THR A 1 88 ? -16.254 1.152 16.309 1.00 40.81 88 THR A CA 1
ATOM 694 C C . THR A 1 88 ? -16.686 -0.168 15.698 1.00 40.81 88 THR A C 1
ATOM 696 O O . THR A 1 88 ? -16.086 -0.588 14.705 1.00 40.81 88 THR A O 1
ATOM 699 N N . LYS A 1 89 ? -17.628 -0.869 16.340 1.00 48.31 89 LYS A N 1
ATOM 700 C CA . LYS A 1 89 ? -18.181 -2.129 15.838 1.00 48.31 89 LYS A CA 1
ATOM 701 C C . LYS A 1 89 ? -18.886 -1.855 14.506 1.00 48.31 89 LYS A C 1
ATOM 703 O O . LYS A 1 89 ? -20.107 -1.818 14.431 1.00 48.31 89 LYS A O 1
ATOM 708 N N . SER A 1 90 ? -18.111 -1.633 13.452 1.00 45.00 90 SER A N 1
ATOM 709 C CA . SER A 1 90 ? -18.484 -1.996 12.104 1.00 45.00 90 SER A CA 1
ATOM 710 C C . SER A 1 90 ? -18.778 -3.488 12.186 1.00 45.00 90 SER A C 1
ATOM 712 O O . SER A 1 90 ? -18.028 -4.234 12.816 1.00 45.00 90 SER A O 1
ATOM 714 N N . GLY A 1 91 ? -19.948 -3.892 11.700 1.00 45.38 91 GLY A N 1
ATOM 715 C CA . GLY A 1 91 ? -20.513 -5.231 11.869 1.00 45.38 91 GLY A CA 1
ATOM 716 C C . GLY A 1 91 ? -19.755 -6.327 11.120 1.00 45.38 91 GLY A C 1
ATOM 717 O O . GLY A 1 91 ? -20.377 -7.117 10.424 1.00 45.38 91 GLY A O 1
ATOM 718 N N . PHE A 1 92 ? -18.431 -6.366 11.237 1.00 43.66 92 PHE A N 1
ATOM 719 C CA . PHE A 1 92 ? -17.583 -7.409 10.697 1.00 43.66 92 PHE A CA 1
ATOM 720 C C . PHE A 1 92 ? -17.367 -8.470 11.771 1.00 43.66 92 PHE A C 1
ATOM 722 O O . PHE A 1 92 ? -16.832 -8.207 12.851 1.00 43.66 92 PHE A O 1
ATOM 729 N N . SER A 1 93 ? -17.826 -9.679 11.468 1.00 43.19 93 SER A N 1
ATOM 730 C CA . SER A 1 93 ? -17.591 -10.860 12.286 1.00 43.19 93 SER A CA 1
ATOM 731 C C . SER A 1 93 ? -16.117 -11.252 12.193 1.00 43.19 93 SER A C 1
ATOM 733 O O . SER A 1 93 ? -15.460 -11.013 11.179 1.00 43.19 93 SER A O 1
ATOM 735 N N . LEU A 1 94 ? -15.588 -11.922 13.222 1.00 46.12 94 LEU A N 1
ATOM 736 C CA . LEU A 1 94 ? -14.252 -12.531 13.168 1.00 46.12 94 LEU A CA 1
ATOM 737 C C . LEU A 1 94 ? -14.115 -13.490 11.964 1.00 46.12 94 LEU A C 1
ATOM 739 O O . LEU A 1 94 ? -13.017 -13.690 11.457 1.00 46.12 94 LEU A O 1
ATOM 743 N N . ALA A 1 95 ? -15.240 -14.030 11.481 1.00 50.28 95 ALA A N 1
ATOM 744 C CA . ALA A 1 95 ? -15.333 -14.862 10.283 1.00 50.28 95 ALA A CA 1
ATOM 745 C C . ALA A 1 95 ? -15.028 -14.115 8.965 1.00 50.28 95 ALA A C 1
ATOM 747 O O . ALA A 1 95 ? -14.668 -14.755 7.982 1.00 50.28 95 ALA A O 1
ATOM 748 N N . ASP A 1 96 ? -15.115 -12.779 8.937 1.00 48.94 96 ASP A N 1
ATOM 749 C CA . ASP A 1 96 ? -14.814 -11.956 7.752 1.00 48.94 96 ASP A CA 1
ATOM 750 C C . ASP A 1 96 ? -13.317 -11.618 7.632 1.00 48.94 96 ASP A C 1
ATOM 752 O O . ASP A 1 96 ? -12.868 -10.975 6.671 1.00 48.94 96 ASP A O 1
ATOM 756 N N . LEU A 1 97 ? -12.515 -11.985 8.634 1.00 44.12 97 LEU A N 1
ATOM 757 C CA . LEU A 1 97 ? -11.062 -11.922 8.572 1.00 44.12 97 LEU A CA 1
ATOM 758 C C . LEU A 1 97 ? -10.566 -13.246 7.988 1.00 44.12 97 LEU A C 1
ATOM 760 O O . LEU A 1 97 ? -10.598 -14.280 8.648 1.00 44.12 97 LEU A O 1
ATOM 764 N N . ASN A 1 98 ? -10.074 -13.208 6.746 1.00 49.00 98 ASN A N 1
ATOM 765 C CA . ASN A 1 98 ? -9.279 -14.294 6.171 1.00 49.00 98 ASN A CA 1
ATOM 766 C C . ASN A 1 98 ? -7.958 -14.408 6.953 1.00 49.00 98 ASN A C 1
ATOM 768 O O . ASN A 1 98 ? -6.915 -13.934 6.501 1.00 49.00 98 ASN A O 1
ATOM 772 N N . ILE A 1 99 ? -7.998 -15.023 8.136 1.00 48.88 99 ILE A N 1
ATOM 773 C CA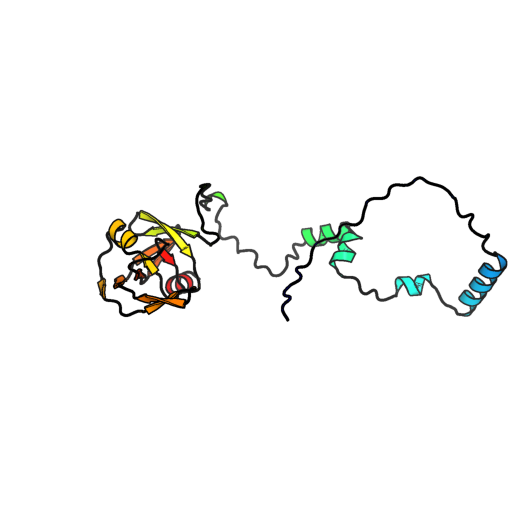 . ILE A 1 99 ? -6.809 -15.504 8.835 1.00 48.88 99 ILE A CA 1
ATOM 774 C C . ILE A 1 99 ? -6.357 -16.739 8.059 1.00 48.88 99 ILE A C 1
ATOM 776 O O . ILE A 1 99 ? -6.779 -17.865 8.315 1.00 48.88 99 ILE A O 1
ATOM 780 N N . ALA A 1 100 ? -5.553 -16.509 7.025 1.00 41.28 100 ALA A N 1
ATOM 781 C CA . ALA A 1 100 ? -4.909 -17.584 6.299 1.00 41.28 100 ALA A CA 1
ATOM 782 C C . ALA A 1 100 ? -3.849 -18.212 7.215 1.00 41.28 100 ALA A C 1
ATOM 784 O O . ALA A 1 100 ? -2.757 -17.671 7.376 1.00 41.28 100 ALA A O 1
ATOM 785 N N . ASN A 1 101 ? -4.177 -19.367 7.797 1.00 45.75 101 ASN A N 1
ATOM 786 C CA . ASN A 1 101 ? -3.194 -20.327 8.287 1.00 45.75 101 ASN A CA 1
ATOM 787 C C . ASN A 1 101 ? -2.387 -20.837 7.089 1.00 45.75 101 ASN A C 1
ATOM 789 O O . ASN A 1 101 ? -2.707 -21.876 6.527 1.00 45.75 101 ASN A O 1
ATOM 793 N N . ASN A 1 102 ? -1.362 -20.096 6.682 1.00 42.09 102 ASN A N 1
ATOM 794 C CA . ASN A 1 102 ? -0.352 -20.591 5.762 1.00 42.09 102 ASN A CA 1
ATOM 795 C C . ASN A 1 102 ? 1.017 -20.363 6.396 1.00 42.09 102 ASN A C 1
ATOM 797 O O . ASN A 1 102 ? 1.546 -19.251 6.420 1.00 42.09 102 ASN A O 1
ATOM 801 N N . HIS A 1 103 ? 1.555 -21.463 6.924 1.00 46.06 103 HIS A N 1
ATOM 802 C CA . HIS A 1 103 ? 2.988 -21.693 7.030 1.00 46.06 103 HIS A CA 1
ATOM 803 C C . HIS A 1 103 ? 3.675 -21.205 5.734 1.00 46.06 103 HIS A C 1
ATOM 805 O O . HIS A 1 103 ? 3.159 -21.457 4.651 1.00 46.06 103 HIS A O 1
ATOM 811 N N . GLU A 1 104 ? 4.819 -20.520 5.869 1.00 45.75 104 GLU A N 1
ATOM 812 C CA . GLU A 1 104 ? 5.667 -19.942 4.797 1.00 45.75 104 GLU A CA 1
ATOM 813 C C . GLU A 1 104 ? 5.398 -18.492 4.329 1.00 45.75 104 GLU A C 1
ATOM 815 O O . GLU A 1 104 ? 5.456 -18.200 3.137 1.00 45.75 104 GLU A O 1
ATOM 820 N N . ASN A 1 105 ? 5.219 -17.519 5.231 1.00 43.91 105 ASN A N 1
ATOM 821 C CA . ASN A 1 105 ? 5.444 -16.109 4.864 1.00 43.91 105 ASN A CA 1
ATOM 822 C C . ASN A 1 105 ? 6.509 -15.452 5.748 1.00 43.91 105 ASN A C 1
ATOM 824 O O . ASN A 1 105 ? 6.302 -15.195 6.928 1.00 43.91 105 ASN A O 1
ATOM 828 N N . LEU A 1 106 ? 7.648 -15.143 5.124 1.00 45.00 106 LEU A N 1
ATOM 829 C CA . LEU A 1 106 ? 8.828 -14.466 5.675 1.00 45.00 106 LEU A CA 1
ATOM 830 C C . LEU A 1 106 ? 8.608 -12.952 5.913 1.00 45.00 106 LEU A C 1
ATOM 832 O O . LEU A 1 106 ? 9.562 -12.181 5.961 1.00 45.00 106 LEU A O 1
ATOM 836 N N . PHE A 1 107 ? 7.361 -12.489 6.019 1.00 47.97 107 PHE A N 1
ATOM 837 C CA . PHE A 1 107 ? 7.047 -11.065 6.125 1.00 47.97 107 PHE A CA 1
ATOM 838 C C . PHE A 1 107 ? 6.349 -10.790 7.459 1.00 47.97 107 PHE A C 1
ATOM 840 O O . PHE A 1 107 ? 5.164 -11.058 7.613 1.00 47.97 107 PHE A O 1
ATOM 847 N N . ASN A 1 108 ? 7.084 -10.208 8.413 1.00 50.28 108 ASN A N 1
ATOM 848 C CA . ASN A 1 108 ? 6.580 -9.721 9.710 1.00 50.28 108 ASN A CA 1
ATOM 849 C C . ASN A 1 108 ? 5.660 -8.478 9.586 1.00 50.28 108 ASN A C 1
ATOM 851 O O . ASN A 1 108 ? 5.493 -7.732 10.548 1.00 50.28 108 ASN A O 1
ATOM 855 N N . THR A 1 109 ? 5.097 -8.207 8.406 1.00 58.25 109 THR A N 1
ATOM 856 C CA . THR A 1 109 ? 4.424 -6.942 8.074 1.00 58.25 109 THR A CA 1
ATOM 857 C C . THR A 1 109 ? 2.949 -7.159 7.739 1.00 58.25 109 THR A C 1
ATOM 859 O O . THR A 1 109 ? 2.557 -8.213 7.239 1.00 58.25 109 THR A O 1
ATOM 862 N N . THR A 1 110 ? 2.132 -6.135 8.001 1.00 75.69 110 THR A N 1
ATOM 863 C CA . THR A 1 110 ? 0.703 -6.057 7.675 1.00 75.69 110 THR A CA 1
ATOM 864 C C . THR A 1 110 ? 0.444 -6.376 6.201 1.00 75.69 110 THR A C 1
ATOM 866 O O . THR A 1 110 ? 0.708 -5.567 5.309 1.00 75.69 110 THR A O 1
ATOM 869 N N . CYS A 1 111 ? -0.098 -7.564 5.944 1.00 81.50 111 CYS A N 1
ATOM 870 C CA . CYS A 1 111 ? -0.507 -8.016 4.621 1.00 81.50 111 CYS A CA 1
ATOM 871 C C . CYS A 1 111 ? -2.028 -8.192 4.553 1.00 81.50 111 CYS A C 1
ATOM 873 O O . CYS A 1 111 ? -2.674 -8.549 5.537 1.00 81.50 111 CYS A O 1
ATOM 875 N N . ALA A 1 112 ? -2.609 -7.937 3.381 1.00 85.81 112 ALA A N 1
ATOM 876 C CA . ALA A 1 112 ? -4.043 -8.066 3.142 1.00 85.81 112 ALA A CA 1
ATOM 877 C C . ALA A 1 112 ? -4.332 -8.794 1.827 1.00 85.81 112 ALA A C 1
ATOM 879 O O . ALA A 1 112 ? -3.502 -8.832 0.914 1.00 85.81 112 ALA A O 1
ATOM 880 N N . LYS A 1 113 ? -5.526 -9.391 1.742 1.00 89.25 113 LYS A N 1
ATOM 881 C CA . LYS A 1 113 ? -6.023 -10.033 0.524 1.00 89.25 113 LYS A CA 1
ATOM 882 C C . LYS A 1 113 ? -6.874 -9.051 -0.282 1.00 89.25 113 LYS A C 1
ATOM 884 O O . LYS A 1 113 ? -7.973 -8.679 0.115 1.00 89.25 113 LYS A O 1
ATOM 889 N N . ILE A 1 114 ? -6.288 -8.689 -1.407 1.00 90.94 114 ILE A N 1
ATOM 890 C CA . ILE A 1 114 ? -6.738 -7.912 -2.553 1.00 90.94 114 ILE A CA 1
ATOM 891 C C . ILE A 1 114 ? -7.777 -8.525 -3.472 1.00 90.94 114 ILE A C 1
ATOM 893 O O . ILE A 1 114 ? -7.633 -9.721 -3.709 1.00 90.94 114 ILE A O 1
ATOM 897 N N . ILE A 1 115 ? -8.646 -7.765 -4.141 1.00 91.56 115 ILE A N 1
ATOM 898 C CA . ILE A 1 115 ? -9.152 -8.158 -5.468 1.00 91.56 115 ILE A CA 1
ATOM 899 C C . ILE A 1 115 ? -8.866 -7.036 -6.475 1.00 91.56 115 ILE A C 1
ATOM 901 O O . ILE A 1 115 ? -9.222 -5.887 -6.230 1.00 91.56 115 ILE A O 1
ATOM 905 N N . ILE A 1 116 ? -8.231 -7.380 -7.599 1.00 90.50 116 ILE A N 1
ATOM 906 C CA . ILE A 1 116 ? -8.026 -6.507 -8.770 1.00 90.50 116 ILE A CA 1
ATOM 907 C C . ILE A 1 116 ? -8.451 -7.298 -10.004 1.00 90.50 116 ILE A C 1
ATOM 909 O O . ILE A 1 116 ? -7.996 -8.430 -10.164 1.00 90.50 116 ILE A O 1
ATOM 913 N N . ASP A 1 117 ? -9.325 -6.744 -10.848 1.00 84.31 117 ASP A N 1
ATOM 914 C CA . ASP A 1 117 ? -9.855 -7.407 -12.055 1.00 84.31 117 ASP A CA 1
ATOM 915 C C . ASP A 1 117 ? -10.271 -8.869 -11.808 1.00 84.31 117 ASP A C 1
ATOM 917 O O . ASP A 1 117 ? -9.855 -9.802 -12.497 1.00 84.31 117 ASP A O 1
ATOM 921 N N . ASN A 1 118 ? -11.062 -9.080 -10.752 1.00 83.38 118 ASN A N 1
ATOM 922 C CA . ASN A 1 118 ? -11.577 -10.380 -10.304 1.00 83.38 118 ASN A CA 1
ATOM 923 C C . ASN A 1 118 ? -10.504 -11.402 -9.875 1.00 83.38 118 ASN A C 1
ATOM 925 O O . ASN A 1 118 ? -10.825 -12.560 -9.603 1.00 83.38 118 ASN A O 1
ATOM 929 N N . LYS A 1 119 ? -9.237 -10.994 -9.760 1.00 87.38 119 LYS A N 1
ATOM 930 C CA . LYS A 1 119 ? -8.132 -11.836 -9.292 1.00 87.38 119 LYS A CA 1
ATOM 931 C C . LYS A 1 119 ? -7.744 -11.450 -7.874 1.00 87.38 119 LYS A C 1
ATOM 933 O O . LYS A 1 119 ? -7.474 -10.286 -7.575 1.00 87.38 119 LYS A O 1
ATOM 938 N N . ALA A 1 120 ? -7.689 -12.448 -6.996 1.00 88.81 120 ALA A N 1
ATOM 939 C CA . ALA A 1 120 ? -7.271 -12.231 -5.623 1.00 88.81 120 ALA A CA 1
ATOM 940 C C . ALA A 1 120 ? -5.743 -12.219 -5.501 1.00 88.81 120 ALA A C 1
ATOM 942 O O . ALA A 1 120 ? -5.079 -13.162 -5.935 1.00 88.81 120 ALA A O 1
ATOM 943 N N . ILE A 1 121 ? -5.184 -11.183 -4.876 1.00 88.62 121 ILE A N 1
ATOM 944 C CA . ILE A 1 121 ? -3.734 -11.042 -4.680 1.00 88.62 121 ILE A CA 1
ATOM 945 C C . ILE A 1 121 ? -3.406 -10.668 -3.238 1.00 88.62 121 ILE A C 1
ATOM 947 O O . ILE A 1 121 ? -4.192 -10.013 -2.566 1.00 88.62 121 ILE A O 1
ATOM 951 N N . HIS A 1 122 ? -2.232 -11.062 -2.754 1.00 88.31 122 HIS A N 1
ATOM 952 C CA . HIS A 1 122 ? -1.719 -10.560 -1.480 1.00 88.31 122 HIS A CA 1
ATOM 953 C C . HIS A 1 122 ? -0.984 -9.240 -1.705 1.00 88.31 122 HIS A C 1
ATOM 955 O O . HIS A 1 122 ? -0.134 -9.161 -2.598 1.00 88.31 122 HIS A O 1
ATOM 961 N N . CYS A 1 123 ? -1.292 -8.236 -0.890 1.00 89.94 123 CYS A N 1
ATOM 962 C CA . CYS A 1 123 ? -0.612 -6.947 -0.890 1.00 89.94 123 CYS A CA 1
ATOM 963 C C . CYS A 1 123 ? -0.035 -6.617 0.487 1.00 89.94 123 CYS A C 1
ATOM 965 O O . CYS A 1 123 ? -0.528 -7.082 1.516 1.00 89.94 123 CYS A O 1
ATOM 967 N N . LEU A 1 124 ? 0.998 -5.783 0.482 1.00 90.75 124 LEU A N 1
ATOM 968 C CA . LEU A 1 124 ? 1.533 -5.125 1.664 1.00 90.75 124 LEU A CA 1
ATOM 969 C C . LEU A 1 124 ? 0.748 -3.836 1.908 1.00 90.75 124 LEU A C 1
ATOM 971 O O . LEU A 1 124 ? 0.519 -3.093 0.956 1.00 90.75 124 LEU A O 1
ATOM 975 N N . ILE A 1 125 ? 0.353 -3.559 3.147 1.00 90.44 125 ILE A N 1
ATOM 976 C CA . ILE A 1 125 ? -0.178 -2.245 3.524 1.00 90.44 125 ILE A CA 1
ATOM 977 C C . ILE A 1 125 ? 0.965 -1.448 4.143 1.00 90.44 125 ILE A C 1
ATOM 979 O O . ILE A 1 125 ? 1.495 -1.857 5.176 1.00 90.44 125 ILE A O 1
ATOM 983 N N . ASP A 1 126 ? 1.347 -0.339 3.510 1.00 88.00 126 ASP A N 1
ATOM 984 C CA . ASP A 1 126 ? 2.496 0.465 3.921 1.00 88.00 126 ASP A CA 1
ATOM 985 C C . ASP A 1 126 ? 2.183 1.967 3.827 1.00 88.00 126 ASP A C 1
ATOM 987 O O . ASP A 1 126 ? 1.773 2.475 2.788 1.00 88.00 126 ASP A O 1
ATOM 991 N N . CYS A 1 127 ? 2.397 2.697 4.920 1.00 86.12 127 CYS A N 1
ATOM 992 C CA . CYS A 1 127 ? 2.254 4.154 4.956 1.00 86.12 127 CYS A CA 1
ATOM 993 C C . CYS A 1 127 ? 3.529 4.901 4.523 1.00 86.12 127 CYS A C 1
ATOM 995 O O . CYS A 1 127 ? 3.546 6.132 4.505 1.00 86.12 127 CYS A O 1
ATOM 997 N N . GLY A 1 128 ? 4.614 4.180 4.221 1.00 85.12 128 GLY A N 1
ATOM 998 C CA . GLY A 1 128 ? 5.876 4.736 3.739 1.00 85.12 128 GLY A CA 1
ATOM 999 C C . GLY A 1 128 ? 5.785 5.367 2.343 1.00 85.12 128 GLY A C 1
ATOM 1000 O O . GLY A 1 128 ? 6.153 6.534 2.189 1.00 85.12 128 GLY A O 1
ATOM 1001 N N . PRO A 1 129 ? 5.321 4.641 1.310 1.00 85.75 129 PRO A N 1
ATOM 1002 C CA . PRO A 1 129 ? 5.231 5.190 -0.035 1.00 85.75 129 PRO A CA 1
ATOM 1003 C C . PRO A 1 129 ? 4.020 6.117 -0.198 1.00 85.75 129 PRO A C 1
ATOM 1005 O O . PRO A 1 129 ? 2.923 5.857 0.303 1.00 85.75 129 PRO A O 1
ATOM 1008 N N . SER A 1 130 ? 4.212 7.204 -0.950 1.00 87.88 130 SER A N 1
ATOM 1009 C CA . SER A 1 130 ? 3.126 8.118 -1.318 1.00 87.88 130 SER A CA 1
ATOM 1010 C C . SER A 1 130 ? 2.126 7.454 -2.265 1.00 87.88 130 SER A C 1
ATOM 1012 O O . SER A 1 130 ? 0.923 7.583 -2.066 1.00 87.88 130 SER A O 1
ATOM 1014 N N . GLU A 1 131 ? 2.620 6.698 -3.246 1.00 91.38 131 GLU A N 1
ATOM 1015 C CA . GLU A 1 131 ? 1.817 6.026 -4.269 1.00 91.38 131 GLU A CA 1
ATOM 1016 C C . GLU A 1 131 ? 1.743 4.510 -4.040 1.00 91.38 131 GLU A C 1
ATOM 1018 O O . GLU A 1 131 ? 2.631 3.911 -3.433 1.00 91.38 131 GLU A O 1
ATOM 1023 N N . CYS A 1 132 ? 0.698 3.868 -4.567 1.00 93.44 132 CYS A N 1
ATOM 1024 C CA . CYS A 1 132 ? 0.629 2.411 -4.669 1.00 93.44 132 CYS A CA 1
ATOM 1025 C C . CYS A 1 132 ? 1.677 1.890 -5.659 1.00 93.44 132 CYS A C 1
ATOM 1027 O O . CYS A 1 132 ? 1.857 2.460 -6.734 1.00 93.44 132 CYS A O 1
ATOM 1029 N N . ILE A 1 133 ? 2.322 0.770 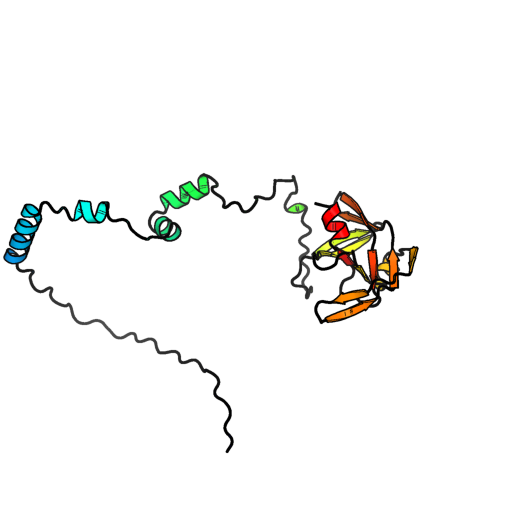-5.325 1.00 93.38 133 ILE A N 1
ATOM 1030 C CA . ILE A 1 133 ? 3.434 0.213 -6.103 1.00 93.38 133 ILE A CA 1
ATOM 1031 C C . ILE A 1 133 ? 3.146 -1.234 -6.495 1.00 93.38 133 ILE A C 1
ATOM 1033 O O . ILE A 1 133 ? 3.002 -2.102 -5.637 1.00 93.38 133 ILE A O 1
ATOM 1037 N N . LEU A 1 134 ? 3.141 -1.524 -7.790 1.00 92.75 134 LEU A N 1
ATOM 1038 C CA . LEU A 1 134 ? 2.909 -2.846 -8.361 1.00 92.75 134 LEU A CA 1
ATOM 1039 C C . LEU A 1 134 ? 4.207 -3.425 -8.941 1.00 92.75 134 LEU A C 1
ATOM 1041 O O . LEU A 1 134 ? 5.019 -2.719 -9.533 1.00 92.75 134 LEU A O 1
ATOM 1045 N N . ASN A 1 135 ? 4.412 -4.732 -8.805 1.00 91.56 135 ASN A N 1
ATOM 1046 C CA . ASN A 1 135 ? 5.497 -5.414 -9.513 1.00 91.56 135 ASN A CA 1
ATOM 1047 C C . ASN A 1 135 ? 5.091 -5.682 -10.974 1.00 91.56 135 ASN A C 1
ATOM 1049 O O . ASN A 1 135 ? 3.979 -6.157 -11.230 1.00 91.56 135 ASN A O 1
ATOM 1053 N N . ARG A 1 136 ? 6.011 -5.467 -11.921 1.00 90.75 136 ARG A N 1
ATOM 1054 C CA . ARG A 1 136 ? 5.868 -5.834 -13.338 1.00 90.75 136 ARG A CA 1
ATOM 1055 C C . ARG A 1 136 ? 5.306 -7.243 -13.561 1.00 90.75 136 ARG A C 1
ATOM 1057 O O . ARG A 1 136 ? 4.362 -7.400 -14.332 1.00 90.75 136 ARG A O 1
ATOM 1064 N N . LYS A 1 137 ? 5.809 -8.257 -12.849 1.00 89.62 137 LYS A N 1
ATOM 1065 C CA . LYS A 1 137 ? 5.305 -9.640 -12.966 1.00 89.62 137 LYS A CA 1
ATOM 1066 C C . LYS A 1 137 ? 3.826 -9.736 -12.593 1.00 89.62 137 LYS A C 1
ATOM 1068 O O . LYS A 1 137 ? 3.050 -10.394 -13.277 1.00 89.62 137 LYS A O 1
ATOM 1073 N N . THR A 1 138 ? 3.414 -9.053 -11.523 1.00 89.12 138 THR A N 1
ATOM 1074 C CA . THR A 1 138 ? 2.006 -9.010 -11.101 1.00 89.12 138 THR A CA 1
ATOM 1075 C C . THR A 1 138 ? 1.152 -8.297 -12.142 1.00 89.12 138 THR A C 1
ATOM 1077 O O . THR A 1 138 ? 0.074 -8.780 -12.473 1.00 89.12 138 THR A O 1
ATOM 1080 N N . LYS A 1 139 ? 1.641 -7.185 -12.699 1.00 91.00 139 LYS A N 1
ATOM 1081 C CA . LYS A 1 139 ? 0.976 -6.446 -13.776 1.00 91.00 139 LYS A CA 1
ATOM 1082 C C . LYS A 1 139 ? 0.704 -7.333 -14.998 1.00 91.00 139 LYS A C 1
ATOM 1084 O O . LYS A 1 139 ? -0.410 -7.327 -15.519 1.00 91.00 139 LYS A O 1
ATOM 1089 N N . GLU A 1 140 ? 1.689 -8.125 -15.419 1.00 89.75 140 GLU A N 1
ATOM 1090 C CA . GLU A 1 140 ? 1.562 -9.081 -16.529 1.00 89.75 140 GLU A CA 1
ATOM 1091 C C . GLU A 1 140 ? 0.562 -10.207 -16.210 1.00 89.75 140 GLU A C 1
ATOM 1093 O O . GLU A 1 140 ? -0.310 -10.493 -17.026 1.00 89.75 140 GLU A O 1
ATOM 1098 N N . ILE A 1 141 ? 0.609 -10.781 -15.001 1.00 87.81 141 ILE A N 1
ATOM 1099 C CA . ILE A 1 141 ? -0.336 -11.822 -14.548 1.00 87.81 141 ILE A CA 1
ATOM 1100 C C . ILE A 1 141 ? -1.776 -11.297 -14.485 1.00 87.81 141 ILE A C 1
ATOM 1102 O O . ILE A 1 141 ? -2.730 -12.007 -14.824 1.00 87.81 141 ILE A O 1
ATOM 1106 N N . LEU A 1 142 ? -1.958 -10.060 -14.022 1.00 87.12 142 LEU A N 1
ATOM 1107 C CA . LEU A 1 142 ? -3.269 -9.422 -13.961 1.00 87.12 142 LEU A CA 1
ATOM 1108 C C . LEU A 1 142 ? -3.781 -9.068 -15.362 1.00 87.12 142 LEU A C 1
ATOM 1110 O O . LEU A 1 142 ? -4.985 -9.157 -15.581 1.00 87.12 142 LEU A O 1
ATOM 1114 N N . GLY A 1 143 ? -2.884 -8.826 -16.323 1.00 87.31 143 GLY A N 1
ATOM 1115 C CA . GLY A 1 143 ? -3.232 -8.439 -17.690 1.00 87.31 143 GLY A CA 1
ATOM 1116 C C . GLY A 1 143 ? -3.533 -6.946 -17.822 1.00 87.31 143 GLY A C 1
ATOM 1117 O O . GLY A 1 143 ? -4.232 -6.544 -18.750 1.00 87.31 143 GLY A O 1
ATOM 1118 N N . LEU A 1 144 ? -3.022 -6.125 -16.896 1.00 87.69 144 LEU A N 1
ATOM 1119 C CA . LEU A 1 144 ? -3.266 -4.682 -16.896 1.00 87.69 144 LEU A CA 1
ATOM 1120 C C . LEU A 1 144 ? -2.559 -4.038 -18.093 1.00 87.69 144 LEU A C 1
ATOM 1122 O O . LEU A 1 144 ? -1.424 -4.388 -18.432 1.00 87.69 144 LEU A O 1
ATOM 1126 N N . LYS A 1 145 ? -3.219 -3.090 -18.753 1.00 86.00 145 LYS A N 1
ATOM 1127 C CA . LYS A 1 145 ? -2.625 -2.352 -19.873 1.00 86.00 145 LYS A CA 1
ATOM 1128 C C . LYS A 1 145 ? -1.758 -1.220 -19.342 1.00 86.00 145 LYS A C 1
ATOM 1130 O O . LYS A 1 145 ? -2.030 -0.687 -18.282 1.00 86.00 145 LYS A O 1
ATOM 1135 N N . ILE A 1 146 ? -0.679 -0.908 -20.054 1.00 87.56 146 ILE A N 1
ATOM 1136 C CA . ILE A 1 146 ? 0.167 0.240 -19.716 1.00 87.56 146 ILE A CA 1
ATOM 1137 C C . ILE A 1 146 ? -0.567 1.487 -20.180 1.00 87.56 146 ILE A C 1
ATOM 1139 O O . ILE A 1 146 ? -0.895 1.561 -21.363 1.00 87.56 146 ILE A O 1
ATOM 1143 N N . ASP A 1 147 ? -0.771 2.446 -19.282 1.00 86.50 147 ASP A N 1
ATOM 1144 C CA . ASP A 1 147 ? -1.414 3.702 -19.651 1.00 86.50 147 ASP A CA 1
ATOM 1145 C C . ASP A 1 147 ? -0.392 4.768 -20.048 1.00 86.50 147 ASP A C 1
ATOM 1147 O O . ASP A 1 147 ? -0.550 5.418 -21.079 1.00 86.50 147 ASP A O 1
ATOM 1151 N N . SER A 1 148 ? 0.680 4.937 -19.265 1.00 90.31 148 SER A N 1
ATOM 1152 C CA . SER A 1 148 ? 1.732 5.916 -19.561 1.00 90.31 148 SER A CA 1
ATOM 1153 C C . SER A 1 148 ? 3.095 5.514 -18.986 1.00 90.31 148 SER A C 1
ATOM 1155 O O . SER A 1 148 ? 3.182 4.723 -18.045 1.00 90.31 148 SER A O 1
ATOM 1157 N N . SER A 1 149 ? 4.175 6.065 -19.542 1.00 90.06 149 SER A N 1
ATOM 1158 C CA . SER A 1 149 ? 5.516 5.980 -18.951 1.00 90.06 149 SER A CA 1
ATOM 1159 C C . SER A 1 149 ? 5.584 6.805 -17.668 1.00 90.06 149 SER A C 1
ATOM 1161 O O . SER A 1 149 ? 5.034 7.907 -17.619 1.00 90.06 149 SER A O 1
ATOM 1163 N N . SER A 1 150 ? 6.300 6.313 -16.660 1.00 90.00 150 SER A N 1
ATOM 1164 C CA . SER A 1 150 ? 6.527 7.054 -15.418 1.00 90.00 150 SER A CA 1
ATOM 1165 C C . SER A 1 150 ? 7.980 7.504 -15.303 1.00 90.00 150 SER A C 1
ATOM 1167 O O . SER A 1 150 ? 8.889 6.800 -15.727 1.00 90.00 150 SER A O 1
ATOM 1169 N N . ASN A 1 151 ? 8.186 8.679 -14.708 1.00 88.75 151 ASN A N 1
ATOM 1170 C CA . ASN A 1 151 ? 9.506 9.206 -14.344 1.00 88.75 151 ASN A CA 1
ATOM 1171 C C . ASN A 1 151 ? 9.699 9.243 -12.816 1.00 88.75 151 ASN A C 1
ATOM 1173 O O . ASN A 1 151 ? 10.633 9.873 -12.317 1.00 88.75 151 ASN A O 1
ATOM 1177 N N . THR A 1 152 ? 8.800 8.608 -12.059 1.00 87.94 152 THR A N 1
ATOM 1178 C CA . THR A 1 152 ? 8.836 8.601 -10.596 1.00 87.94 152 THR A CA 1
ATOM 1179 C C . THR A 1 152 ? 9.986 7.732 -10.096 1.00 87.94 152 THR A C 1
ATOM 1181 O O . THR A 1 152 ? 10.143 6.584 -10.511 1.00 87.94 152 THR A O 1
ATOM 1184 N N . ILE A 1 153 ? 10.780 8.258 -9.161 1.00 88.81 153 ILE A N 1
ATOM 1185 C CA . ILE A 1 153 ? 11.876 7.527 -8.517 1.00 88.81 153 ILE A CA 1
ATOM 1186 C C . ILE A 1 153 ? 11.546 7.349 -7.038 1.00 88.81 153 ILE A C 1
ATOM 1188 O O . ILE A 1 153 ? 11.447 8.318 -6.286 1.00 88.81 153 ILE A O 1
ATOM 1192 N N . PHE A 1 154 ? 11.423 6.098 -6.609 1.00 87.56 154 PHE A N 1
ATOM 1193 C CA . PHE A 1 154 ? 11.193 5.731 -5.220 1.00 87.56 154 PHE A CA 1
ATOM 1194 C C . PHE A 1 154 ? 12.516 5.564 -4.482 1.00 87.56 154 PHE A C 1
ATOM 1196 O O . PHE A 1 154 ? 13.439 4.926 -4.989 1.00 87.56 154 PHE A O 1
ATOM 1203 N N . LYS A 1 155 ? 12.597 6.093 -3.258 1.00 87.25 155 LYS A N 1
ATOM 1204 C CA . LYS A 1 155 ? 13.665 5.758 -2.308 1.00 87.25 155 LYS A CA 1
ATOM 1205 C C . LYS A 1 155 ? 13.210 4.592 -1.443 1.00 87.25 155 LYS A C 1
ATOM 1207 O O . LYS A 1 155 ? 12.192 4.686 -0.765 1.00 87.25 155 LYS A O 1
ATOM 1212 N N . LEU A 1 156 ? 13.967 3.505 -1.470 1.00 82.25 156 LEU A N 1
ATOM 1213 C CA . LEU A 1 156 ? 13.717 2.328 -0.651 1.00 82.25 156 LEU A CA 1
ATOM 1214 C C . LEU A 1 156 ? 14.382 2.494 0.721 1.00 82.25 156 LEU A C 1
ATOM 1216 O O . LEU A 1 156 ? 15.355 3.232 0.876 1.00 82.25 156 LEU A O 1
ATOM 1220 N N . GLY A 1 157 ? 13.895 1.754 1.720 1.00 73.81 157 GLY A N 1
ATOM 1221 C CA . GLY A 1 157 ? 14.421 1.797 3.093 1.00 73.81 157 GLY A CA 1
ATOM 1222 C C . GLY A 1 157 ? 15.872 1.318 3.253 1.00 73.81 157 GLY A C 1
ATOM 1223 O O . GLY A 1 157 ? 16.468 1.506 4.305 1.00 73.81 157 GLY A O 1
ATOM 1224 N N . ASN A 1 158 ? 16.461 0.725 2.213 1.0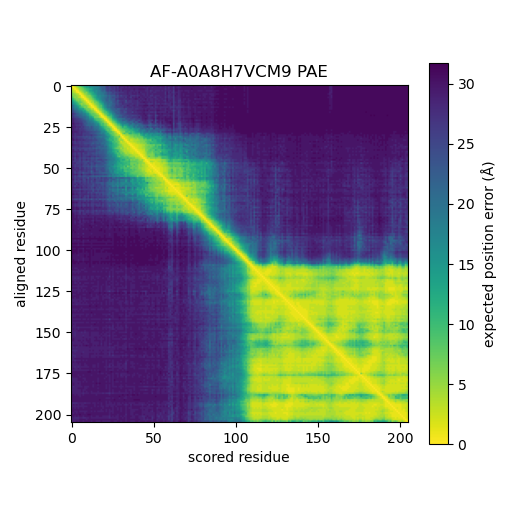0 79.75 158 ASN A N 1
ATOM 1225 C CA . ASN A 1 158 ? 17.880 0.359 2.141 1.00 79.75 158 ASN A CA 1
ATOM 1226 C C . ASN A 1 158 ? 18.747 1.455 1.481 1.00 79.75 158 ASN A C 1
ATOM 1228 O O . ASN A 1 158 ? 19.851 1.164 1.025 1.00 79.75 158 ASN A O 1
ATOM 1232 N N . ASN A 1 159 ? 18.231 2.683 1.363 1.00 80.56 159 ASN A N 1
ATOM 1233 C CA . ASN A 1 159 ? 18.829 3.820 0.654 1.00 80.56 159 ASN A CA 1
ATOM 1234 C C . ASN A 1 159 ? 19.056 3.616 -0.856 1.00 80.56 159 ASN A C 1
ATOM 1236 O O . ASN A 1 159 ? 19.641 4.488 -1.500 1.00 80.56 159 ASN A O 1
ATOM 1240 N N . SER A 1 160 ? 18.583 2.514 -1.444 1.00 86.00 160 SER A N 1
ATOM 1241 C CA . SER A 1 160 ? 18.580 2.350 -2.899 1.00 86.00 160 SER A CA 1
ATOM 1242 C C . SER A 1 160 ? 17.419 3.113 -3.534 1.00 86.00 160 SER A C 1
ATOM 1244 O O . SER A 1 160 ? 16.433 3.450 -2.873 1.00 86.00 160 SER A O 1
ATOM 1246 N N . THR A 1 161 ? 17.534 3.393 -4.828 1.00 88.19 161 THR A N 1
ATOM 1247 C CA . THR A 1 161 ? 16.463 3.997 -5.616 1.00 88.19 161 THR A CA 1
ATOM 1248 C C . THR A 1 161 ? 15.905 2.994 -6.615 1.00 88.19 161 THR A C 1
ATOM 1250 O O . THR A 1 161 ? 16.647 2.217 -7.213 1.00 88.19 161 THR A O 1
ATOM 1253 N N . ALA A 1 162 ? 14.590 3.021 -6.811 1.00 88.00 162 ALA A N 1
ATOM 1254 C CA . ALA A 1 162 ? 13.917 2.261 -7.856 1.00 88.00 162 ALA A CA 1
ATOM 1255 C C . ALA A 1 162 ? 13.076 3.211 -8.705 1.00 88.00 162 ALA A C 1
ATOM 1257 O O . ALA A 1 162 ? 12.193 3.899 -8.192 1.00 88.00 162 ALA A O 1
ATOM 1258 N N . ALA A 1 163 ? 13.364 3.258 -10.003 1.00 89.62 163 ALA A N 1
ATOM 1259 C CA . ALA A 1 163 ? 12.556 4.006 -10.952 1.00 89.62 163 ALA A CA 1
ATOM 1260 C C . ALA A 1 163 ? 11.303 3.203 -11.320 1.00 89.62 163 ALA A C 1
ATOM 1262 O O . ALA A 1 163 ? 11.377 1.995 -11.566 1.00 89.62 163 ALA A O 1
ATOM 1263 N N . SER A 1 164 ? 10.165 3.889 -11.365 1.00 91.88 164 SER A N 1
ATOM 1264 C CA . SER A 1 164 ? 8.957 3.361 -11.982 1.00 91.88 164 SER A CA 1
ATOM 1265 C C . SER A 1 164 ? 9.146 3.256 -13.484 1.00 91.88 164 SER A C 1
ATOM 1267 O O . SER A 1 164 ? 9.705 4.144 -14.117 1.00 91.88 164 SER A O 1
ATOM 1269 N N . LEU A 1 165 ? 8.684 2.149 -14.051 1.00 90.75 165 LEU A N 1
ATOM 1270 C CA . LEU A 1 165 ? 8.670 1.932 -15.490 1.00 90.75 165 LEU A CA 1
ATOM 1271 C C . LEU A 1 165 ? 7.491 2.673 -16.113 1.00 90.75 165 LEU A C 1
ATOM 1273 O O . LEU A 1 165 ? 7.607 3.330 -17.146 1.00 90.75 165 LEU A O 1
ATOM 1277 N N . VAL A 1 166 ? 6.324 2.503 -15.497 1.00 92.62 166 VAL A N 1
ATOM 1278 C CA . VAL A 1 166 ? 5.036 2.919 -16.040 1.00 92.62 166 VAL A CA 1
ATOM 1279 C C . VAL A 1 166 ? 4.057 3.198 -14.916 1.00 92.62 166 VAL A C 1
ATOM 1281 O O . VAL A 1 166 ? 4.155 2.614 -13.838 1.00 92.62 166 VAL A O 1
ATOM 1284 N N . ILE A 1 167 ? 3.075 4.037 -15.216 1.00 93.12 167 ILE A N 1
ATOM 1285 C CA . ILE A 1 167 ? 1.935 4.301 -14.350 1.00 93.12 167 ILE A CA 1
ATOM 1286 C C . ILE A 1 167 ? 0.678 3.666 -14.947 1.00 93.12 167 ILE A C 1
ATOM 1288 O O . ILE A 1 167 ? 0.461 3.677 -16.163 1.00 93.12 167 ILE A O 1
ATOM 1292 N N . LEU A 1 168 ? -0.125 3.081 -14.065 1.00 92.44 168 LEU A N 1
ATOM 1293 C CA . LEU A 1 168 ? -1.450 2.546 -14.340 1.00 92.44 168 LEU A CA 1
ATOM 1294 C C . LEU A 1 168 ? -2.478 3.474 -13.700 1.00 92.44 168 LEU A C 1
ATOM 1296 O O . LEU A 1 168 ? -2.382 3.770 -12.507 1.00 92.44 168 LEU A O 1
ATOM 1300 N N . TYR A 1 169 ? -3.462 3.917 -14.466 1.00 92.25 169 TYR A N 1
ATOM 1301 C CA . TYR A 1 169 ? -4.541 4.774 -14.001 1.00 92.25 169 TYR A CA 1
ATOM 1302 C C . TYR A 1 169 ? -5.778 3.951 -13.659 1.00 92.25 169 TYR A C 1
ATOM 1304 O O . TYR A 1 169 ? -6.109 2.971 -14.321 1.00 92.25 169 TYR A O 1
ATOM 1312 N N . ASN A 1 170 ? -6.509 4.400 -12.638 1.00 90.00 170 ASN A N 1
ATOM 1313 C CA . ASN A 1 170 ? -7.814 3.844 -12.266 1.00 90.00 170 ASN A CA 1
ATOM 1314 C C . ASN A 1 170 ? -7.812 2.326 -12.013 1.00 90.00 170 ASN A C 1
ATOM 1316 O O . ASN A 1 170 ? -8.797 1.644 -12.293 1.00 90.00 170 ASN A O 1
ATOM 1320 N N . VAL A 1 171 ? -6.734 1.792 -11.434 1.00 91.50 171 VAL A N 1
ATOM 1321 C CA . VAL A 1 171 ? -6.684 0.393 -11.005 1.00 91.50 171 VAL A CA 1
ATOM 1322 C C . VAL A 1 171 ? -7.701 0.205 -9.882 1.00 91.50 171 VAL A C 1
ATOM 1324 O O . VAL A 1 171 ? -7.555 0.764 -8.792 1.00 91.50 171 VAL A O 1
ATOM 1327 N N . ALA A 1 172 ? -8.757 -0.558 -10.161 1.00 91.88 172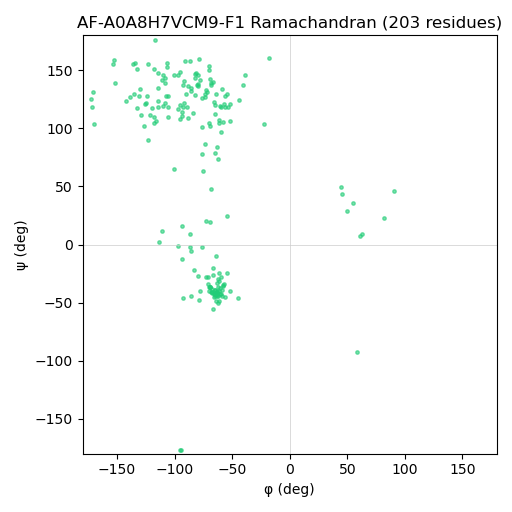 ALA A N 1
ATOM 1328 C CA . ALA A 1 172 ? -9.843 -0.806 -9.225 1.00 91.88 172 ALA A CA 1
ATOM 1329 C C . ALA A 1 172 ? -9.405 -1.818 -8.161 1.00 91.88 172 ALA A C 1
ATOM 1331 O O . ALA A 1 172 ? -9.379 -3.028 -8.391 1.00 91.88 172 ALA A O 1
ATOM 1332 N N . ILE A 1 173 ? -9.061 -1.313 -6.978 1.00 92.44 173 ILE A N 1
ATOM 1333 C CA . ILE A 1 173 ? -8.664 -2.146 -5.847 1.00 92.44 173 ILE A CA 1
ATOM 1334 C C . ILE A 1 173 ? -9.879 -2.396 -4.964 1.00 92.44 173 ILE A C 1
ATOM 1336 O O . ILE A 1 173 ? -10.460 -1.459 -4.416 1.00 92.44 173 ILE A O 1
ATOM 1340 N N . THR A 1 174 ? -10.237 -3.670 -4.807 1.00 89.62 174 THR A N 1
ATOM 1341 C CA . THR A 1 174 ? -11.393 -4.092 -4.016 1.00 89.62 174 THR A CA 1
ATOM 1342 C C . THR A 1 174 ? -10.982 -4.713 -2.677 1.00 89.62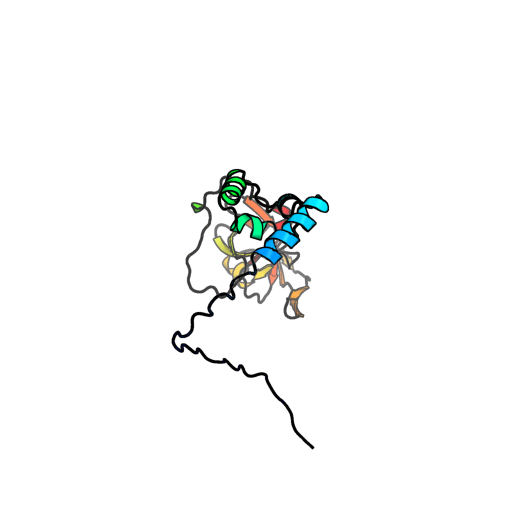 174 THR A C 1
ATOM 1344 O O . THR A 1 174 ? -10.421 -5.807 -2.586 1.00 89.62 174 THR A O 1
ATOM 1347 N N . ILE A 1 175 ? -11.286 -3.920 -1.654 1.00 88.12 175 ILE A N 1
ATOM 1348 C CA . ILE A 1 175 ? -11.388 -4.079 -0.201 1.00 88.12 175 ILE A CA 1
ATOM 1349 C C . ILE A 1 175 ? -12.635 -4.786 0.327 1.00 88.12 175 ILE A C 1
ATOM 1351 O O . ILE A 1 175 ? -13.516 -4.071 0.789 1.00 88.12 175 ILE A O 1
ATOM 1355 N N . ARG A 1 176 ? -12.777 -6.120 0.290 1.00 82.06 176 ARG A N 1
ATOM 1356 C CA . ARG A 1 176 ? -14.049 -6.804 0.644 1.00 82.06 176 ARG A CA 1
ATOM 1357 C C . ARG A 1 176 ? -15.221 -6.332 -0.241 1.00 82.06 176 ARG A C 1
ATOM 1359 O O . ARG A 1 176 ? -15.427 -6.898 -1.305 1.00 82.06 176 ARG A O 1
ATOM 1366 N N . ASN A 1 177 ? -15.968 -5.317 0.198 1.00 84.06 177 ASN A N 1
ATOM 1367 C CA . ASN A 1 177 ? -17.116 -4.701 -0.474 1.00 84.06 177 ASN A CA 1
ATOM 1368 C C . ASN A 1 177 ? -16.862 -3.244 -0.912 1.00 84.06 177 ASN A C 1
ATOM 1370 O O . ASN A 1 177 ? -17.765 -2.604 -1.444 1.00 84.06 177 ASN A O 1
ATOM 1374 N N . VAL A 1 178 ? -15.655 -2.720 -0.691 1.00 86.75 178 VAL A N 1
ATOM 1375 C CA . VAL A 1 178 ? -15.266 -1.354 -1.056 1.00 86.75 178 VAL A CA 1
ATOM 1376 C C . VAL A 1 178 ? -14.296 -1.402 -2.230 1.00 86.75 178 VAL A C 1
ATOM 1378 O O . VAL A 1 178 ? -13.224 -1.995 -2.123 1.00 86.75 178 VAL A O 1
ATOM 1381 N N . THR A 1 179 ? -14.648 -0.752 -3.336 1.00 91.69 179 THR A N 1
ATOM 1382 C CA . THR A 1 179 ? -13.784 -0.624 -4.516 1.00 91.69 179 THR A CA 1
ATOM 1383 C C . THR A 1 179 ? -13.324 0.817 -4.656 1.00 91.69 179 THR A C 1
ATOM 1385 O O . THR A 1 179 ? -14.142 1.718 -4.828 1.00 91.69 179 THR A O 1
ATOM 1388 N N . ILE A 1 180 ? -12.010 1.033 -4.604 1.00 92.62 180 ILE A N 1
ATOM 1389 C CA . ILE A 1 180 ? -11.405 2.358 -4.758 1.00 92.62 180 ILE A CA 1
ATOM 1390 C C . ILE A 1 180 ? -10.475 2.323 -5.974 1.00 92.62 180 ILE A C 1
ATOM 1392 O O . ILE A 1 180 ? -9.498 1.566 -5.963 1.00 92.62 180 ILE A O 1
ATOM 1396 N N . PRO A 1 181 ? -10.746 3.127 -7.018 1.00 92.31 181 PRO A N 1
ATOM 1397 C CA . PRO A 1 181 ? -9.825 3.289 -8.129 1.00 92.31 181 PRO A CA 1
ATOM 1398 C C . PRO A 1 181 ? -8.630 4.148 -7.702 1.00 92.31 181 PRO A C 1
ATOM 1400 O O . PRO A 1 181 ? -8.774 5.250 -7.147 1.00 92.31 181 PRO A O 1
ATOM 1403 N N . ILE A 1 182 ? -7.430 3.642 -7.975 1.00 92.81 182 ILE A N 1
ATOM 1404 C CA . ILE A 1 182 ? -6.188 4.336 -7.655 1.00 92.81 182 ILE A CA 1
ATOM 1405 C C . ILE A 1 182 ? -5.186 4.260 -8.797 1.00 92.81 182 ILE A C 1
ATOM 1407 O O . ILE A 1 182 ? -5.212 3.345 -9.617 1.00 92.81 182 ILE A O 1
ATOM 1411 N N . ASN A 1 183 ? -4.287 5.235 -8.823 1.00 92.12 183 ASN A N 1
ATOM 1412 C CA . ASN A 1 183 ? -3.125 5.182 -9.686 1.00 92.12 183 ASN A CA 1
ATOM 1413 C C . ASN A 1 183 ? -2.060 4.307 -9.021 1.00 92.12 183 ASN A C 1
ATOM 1415 O O . ASN A 1 183 ? -1.850 4.384 -7.805 1.00 92.12 183 ASN A O 1
ATOM 1419 N N . ALA A 1 184 ? -1.413 3.460 -9.811 1.00 93.00 184 ALA A N 1
ATOM 1420 C CA . ALA A 1 184 ? -0.377 2.560 -9.334 1.00 93.00 184 ALA A CA 1
ATOM 1421 C C . ALA A 1 184 ? 0.865 2.660 -10.216 1.00 93.00 184 ALA A C 1
ATOM 1423 O O . ALA A 1 184 ? 0.784 2.624 -11.441 1.00 93.00 184 ALA A O 1
ATOM 1424 N N . GLU A 1 185 ? 2.018 2.753 -9.574 1.00 94.56 185 GLU A N 1
ATOM 1425 C CA . GLU A 1 185 ? 3.325 2.823 -10.215 1.00 94.56 185 GLU A CA 1
ATOM 1426 C C . GLU A 1 185 ? 3.915 1.416 -10.333 1.00 94.56 185 GLU A C 1
ATOM 1428 O O . GLU A 1 185 ? 3.825 0.620 -9.398 1.00 94.56 185 GLU A O 1
ATOM 1433 N N . VAL A 1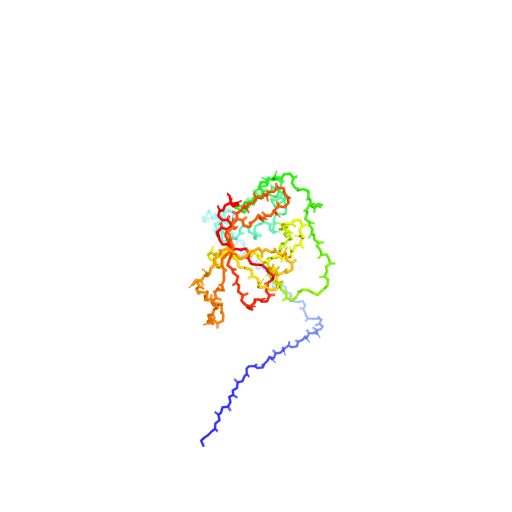 186 ? 4.509 1.076 -11.476 1.00 93.56 186 VAL A N 1
ATOM 1434 C CA . VAL A 1 186 ? 5.022 -0.274 -11.739 1.00 93.56 186 VAL A CA 1
ATOM 1435 C C . VAL A 1 186 ? 6.543 -0.291 -11.667 1.00 93.56 186 VAL A C 1
ATOM 1437 O O . VAL A 1 186 ? 7.218 0.324 -12.488 1.00 93.56 186 VAL A O 1
ATOM 1440 N N . LEU A 1 187 ? 7.092 -1.069 -10.735 1.00 92.31 187 LEU A N 1
ATOM 1441 C CA . LEU A 1 187 ? 8.534 -1.305 -10.617 1.00 92.31 187 LEU A CA 1
ATOM 1442 C C . LEU A 1 187 ? 8.958 -2.598 -11.326 1.00 92.31 187 LEU A C 1
ATOM 1444 O O . LEU A 1 187 ? 8.220 -3.588 -11.331 1.00 92.31 187 LEU A O 1
ATOM 1448 N N . GLU A 1 188 ? 10.188 -2.611 -11.850 1.00 86.56 188 GLU A N 1
ATOM 1449 C CA . GLU A 1 188 ? 10.805 -3.796 -12.474 1.00 86.56 188 GLU A CA 1
ATOM 1450 C C . GLU A 1 188 ? 11.009 -4.925 -11.454 1.00 86.56 188 GLU A C 1
ATOM 1452 O O . GLU A 1 188 ? 10.605 -6.066 -11.675 1.00 86.56 188 GLU A O 1
ATOM 1457 N N . THR A 1 189 ? 11.585 -4.600 -10.295 1.00 78.19 189 THR A N 1
ATOM 1458 C CA . THR A 1 189 ? 11.855 -5.567 -9.229 1.00 78.19 189 THR A CA 1
ATOM 1459 C C . THR A 1 189 ? 11.325 -5.063 -7.894 1.00 78.19 189 THR A C 1
ATOM 1461 O O . THR A 1 189 ? 11.865 -4.122 -7.317 1.00 78.19 189 THR A O 1
ATOM 1464 N N . ASN A 1 190 ? 10.289 -5.726 -7.380 1.00 75.81 190 ASN A N 1
ATOM 1465 C CA . ASN A 1 190 ? 9.774 -5.530 -6.026 1.00 75.81 190 ASN A CA 1
ATOM 1466 C C . ASN A 1 190 ? 9.501 -6.909 -5.393 1.00 75.81 190 ASN A C 1
ATOM 1468 O O . ASN A 1 190 ? 8.839 -7.732 -6.038 1.00 75.81 190 ASN A O 1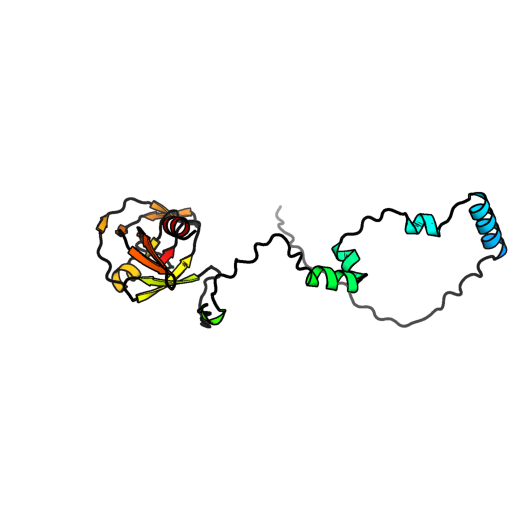
ATOM 1472 N N . PRO A 1 191 ? 9.986 -7.200 -4.168 1.00 72.69 191 PRO A N 1
ATOM 1473 C CA . PRO A 1 191 ? 9.667 -8.453 -3.479 1.00 72.69 191 PRO A CA 1
ATOM 1474 C C . PRO A 1 191 ? 8.161 -8.639 -3.247 1.00 72.69 191 PRO A C 1
ATOM 1476 O O . PRO A 1 191 ? 7.679 -9.770 -3.212 1.00 72.69 191 PRO A O 1
ATOM 1479 N N . MET A 1 192 ? 7.406 -7.546 -3.123 1.00 83.31 192 MET A N 1
ATOM 1480 C CA . MET A 1 192 ? 5.958 -7.575 -2.951 1.00 83.31 192 MET A CA 1
ATOM 1481 C C . MET A 1 192 ? 5.220 -7.494 -4.277 1.00 83.31 192 MET A C 1
ATOM 1483 O O . MET A 1 192 ? 5.594 -6.752 -5.184 1.00 83.31 192 MET A O 1
ATOM 1487 N N . ARG A 1 193 ? 4.129 -8.265 -4.378 1.00 88.19 193 ARG A N 1
ATOM 1488 C CA . ARG A 1 193 ? 3.270 -8.263 -5.570 1.00 88.19 193 ARG A CA 1
ATOM 1489 C C . ARG A 1 193 ? 2.635 -6.893 -5.785 1.00 88.19 193 ARG A C 1
ATOM 1491 O O . ARG A 1 193 ? 2.601 -6.438 -6.926 1.00 88.19 193 ARG A O 1
ATOM 1498 N N . LEU A 1 194 ? 2.164 -6.287 -4.696 1.00 91.06 194 LEU A N 1
ATOM 1499 C CA . LEU A 1 194 ? 1.569 -4.959 -4.618 1.00 91.06 194 LEU A CA 1
ATOM 1500 C C . LEU A 1 194 ? 1.815 -4.375 -3.224 1.00 91.06 194 LEU A C 1
ATOM 1502 O O . LEU A 1 194 ? 1.672 -5.083 -2.225 1.00 91.06 194 LEU A O 1
ATOM 1506 N N . ILE A 1 195 ? 2.146 -3.093 -3.172 1.00 92.56 195 ILE A N 1
ATOM 1507 C CA . ILE A 1 195 ? 2.219 -2.280 -1.962 1.00 92.56 195 ILE A CA 1
ATOM 1508 C C . ILE A 1 195 ? 1.127 -1.216 -2.055 1.00 92.56 195 ILE A C 1
ATOM 1510 O O . ILE A 1 195 ? 1.074 -0.460 -3.026 1.00 92.56 195 ILE A O 1
ATOM 1514 N N . ILE A 1 196 ? 0.253 -1.179 -1.057 1.00 92.75 196 ILE A N 1
ATOM 1515 C CA . ILE A 1 196 ? -0.765 -0.148 -0.881 1.00 92.75 196 ILE A CA 1
ATOM 1516 C C . ILE A 1 196 ? -0.116 1.027 -0.170 1.00 92.75 196 ILE A C 1
ATOM 1518 O O . ILE A 1 196 ? 0.277 0.877 0.984 1.00 92.75 196 ILE A O 1
ATOM 1522 N N . GLY A 1 197 ? 0.002 2.148 -0.880 1.00 92.25 197 GLY A N 1
ATOM 1523 C CA . GLY A 1 197 ? 0.569 3.395 -0.375 1.00 92.25 197 GLY A CA 1
ATOM 1524 C C . GLY A 1 197 ? -0.482 4.377 0.137 1.00 92.25 197 GLY A C 1
ATOM 1525 O O . GLY A 1 197 ? -1.691 4.110 0.135 1.00 92.25 197 GLY A O 1
ATOM 1526 N N . ASN A 1 198 ? -0.013 5.557 0.542 1.00 93.00 198 ASN A N 1
ATOM 1527 C CA . ASN A 1 198 ? -0.860 6.591 1.139 1.00 93.00 198 ASN A CA 1
ATOM 1528 C C . ASN A 1 198 ? -1.960 7.103 0.205 1.00 93.00 198 ASN A C 1
ATOM 1530 O O . ASN A 1 198 ? -3.043 7.433 0.682 1.00 93.00 198 ASN A O 1
ATOM 1534 N N . ASN A 1 199 ? -1.731 7.125 -1.108 1.00 92.81 199 ASN A N 1
ATOM 1535 C CA . ASN A 1 199 ? -2.723 7.559 -2.090 1.00 92.81 199 ASN A CA 1
ATOM 1536 C C . ASN A 1 199 ? -4.042 6.760 -2.010 1.00 92.81 199 ASN A C 1
ATOM 1538 O O . ASN A 1 199 ? -5.118 7.316 -2.229 1.00 92.81 199 ASN A O 1
ATOM 1542 N N . TRP A 1 200 ? -3.978 5.471 -1.674 1.00 93.31 200 TRP A N 1
ATOM 1543 C CA . TRP A 1 200 ? -5.150 4.629 -1.456 1.00 93.31 200 TRP A CA 1
ATOM 1544 C C . TRP A 1 200 ? -5.654 4.758 -0.019 1.00 93.31 200 TRP A C 1
ATOM 1546 O O . TRP A 1 200 ? -6.854 4.926 0.188 1.00 93.31 200 TRP A O 1
ATOM 1556 N N . LEU A 1 201 ? -4.750 4.744 0.971 1.00 91.62 201 LEU A N 1
ATOM 1557 C CA . LEU A 1 201 ? -5.111 4.830 2.393 1.00 91.62 201 LEU A CA 1
ATOM 1558 C C . LEU A 1 201 ? -5.885 6.112 2.726 1.00 91.62 201 LEU A C 1
ATOM 1560 O O . LEU A 1 201 ? -6.860 6.048 3.463 1.00 91.62 201 LEU A O 1
ATOM 1564 N N . GLN A 1 202 ? -5.511 7.249 2.137 1.00 91.00 202 GLN A N 1
ATOM 1565 C CA . GLN A 1 202 ? -6.218 8.525 2.305 1.00 91.00 202 GLN A CA 1
ATOM 1566 C C . GLN A 1 202 ? -7.622 8.530 1.692 1.00 91.00 202 GLN A C 1
ATOM 1568 O O . GLN A 1 202 ? -8.477 9.292 2.126 1.00 91.00 202 GLN A O 1
ATOM 1573 N N . LYS A 1 203 ? -7.877 7.708 0.669 1.00 89.19 203 LYS A N 1
ATOM 1574 C CA . LYS A 1 203 ? -9.222 7.564 0.090 1.00 89.19 203 LYS A CA 1
ATOM 1575 C C . LYS A 1 203 ? -10.089 6.577 0.867 1.00 89.19 203 LYS A C 1
ATOM 1577 O O . LYS A 1 203 ? -11.305 6.599 0.718 1.00 89.19 203 LYS A O 1
ATOM 1582 N N . ALA A 1 204 ? -9.458 5.680 1.618 1.00 85.94 204 ALA A N 1
ATOM 1583 C CA . ALA A 1 204 ? -10.119 4.632 2.382 1.00 85.94 204 ALA A CA 1
ATOM 1584 C C . ALA A 1 204 ? -10.404 5.018 3.844 1.00 85.94 204 ALA A C 1
ATOM 1586 O O . ALA A 1 204 ? -11.112 4.271 4.519 1.00 85.94 204 ALA A O 1
ATOM 1587 N N . SER A 1 205 ? -9.819 6.120 4.330 1.00 75.81 205 SER A N 1
ATOM 1588 C CA . SER A 1 205 ? -9.985 6.642 5.694 1.00 75.81 205 SER A CA 1
ATOM 1589 C C . SER A 1 205 ? -11.341 7.285 5.941 1.00 75.81 205 SER A C 1
ATOM 1591 O O . SER A 1 205 ? -11.810 7.989 5.019 1.00 75.81 205 SER A O 1
#

Organism: NCBI:txid97098

Secondary structure (DSSP, 8-state):
------------------------PPPPP-HHHHHHHHHHHHHTT--HHHHHHH------HHHHHHH-HHHHHHHHHTT---SS------S--GGGS-----S-----S-EEEEEETTEEEEEEE-SS-SSEEEEHHHHHHHTPPP-EE---EEEPTTS-EEEEEEEEEEEEEEETTEEEEEEEEEES--SSSEEE-HHHHHHH-